Protein AF-R9KEC4-F1 (afdb_monomer_lite)

pLDDT: mean 81.66, std 12.84, range [45.19, 97.44]

Secondary structure (DSSP, 8-state):
----TT-------------TT----HHHHHHHHHHHHHHHHHHHHHHHHSPPHHHHTTSEEEEEEETTTTEEEEEETTS-EEEE--SGGGS--EEEEETTTTEEEEE-TTS-EEEEE-TTTS-TTSS---SSEEEEEETTEEEEEEPTT---GGGS-TTHHHHHHHHHHHHHHHHHHHHHHHHHHHHHHH--SSSSTTTTTSSHHHHHHHHHHHHHHHHHHHHHHT---EEEEEEEE---SS-EE-S--TTTS-SEEEEEEEEEEETTTTEEEEEEEEEEEE-TT--S---EEEEPEEEEEEESSGGG-EEEEEEEETTTEEEEEEEESS--SS-PPEEEEEEEEE--

Radius of gyration: 87.41 Å; chains: 1; bounding box: 155×54×224 Å

Foldseek 3Di:
DQDDPPQPQDQPQDAADDDDPDDDGSVNVSVVSVVVSVVSSVVVVCVVPPDDPVNQQPAWPDWDADPVQRKIWTAGPVRDIDIDGDCPQVDFDDWDADPVQRWTWGQGPVRDTDTDRCCVVDDPVVDDDDQAWDWDDDPNDIDIDGDPPSDDPVNDDPCVVVVVVVVVVVVVVVVVVVVLVVLVVVLQAQRPSPNDPPSNCRHPVNVVVVVVVVVVVVVVVVVVVVPFDKQKDKAWDQAFQDKDFRPAFLVRDDFAKWWKKKWFDDPPQKPHGKIWTFIDTDDRQQADDQDKAWTDIDMDGTGPDVQFDKTWIWTQDHPGGITIIIHGRHGPPDDGITIMMMIIGGDD

Structure (mmCIF, N/CA/C/O backbone):
data_AF-R9KEC4-F1
#
_entry.id   AF-R9KEC4-F1
#
loop_
_atom_site.group_PDB
_atom_site.id
_atom_site.type_symbol
_atom_site.label_atom_id
_atom_site.label_alt_id
_atom_site.label_comp_id
_atom_site.label_asym_id
_atom_site.label_entity_id
_atom_site.label_seq_id
_atom_site.pdbx_PDB_ins_code
_atom_site.Cartn_x
_atom_site.Cartn_y
_atom_site.Cartn_z
_atom_site.occupancy
_atom_site.B_iso_or_equiv
_atom_site.auth_seq_id
_atom_site.auth_comp_id
_atom_site.auth_asym_id
_atom_site.auth_atom_id
_atom_site.pdbx_PDB_model_num
ATOM 1 N N . MET A 1 1 ? -85.254 25.778 101.217 1.00 45.19 1 MET A N 1
ATOM 2 C CA . MET A 1 1 ? -85.605 24.531 100.515 1.00 45.19 1 MET A CA 1
ATOM 3 C C . MET A 1 1 ? -85.539 23.453 101.567 1.00 45.19 1 MET A C 1
ATOM 5 O O . MET A 1 1 ? -84.474 23.315 102.144 1.00 45.19 1 MET A O 1
ATOM 9 N N . VAL A 1 2 ? -86.667 22.816 101.880 1.00 48.09 2 VAL A N 1
ATOM 10 C CA . VAL A 1 2 ? -86.684 21.625 102.742 1.00 48.09 2 VAL A CA 1
ATOM 11 C C . VAL A 1 2 ? -86.192 20.473 101.871 1.00 48.09 2 VAL A C 1
ATOM 13 O O . VAL A 1 2 ? -86.746 20.262 100.789 1.00 48.09 2 VAL A O 1
ATOM 16 N N . HIS A 1 3 ? -85.101 19.822 102.266 1.00 52.19 3 HIS A N 1
ATOM 17 C CA . HIS A 1 3 ? -84.459 18.774 101.473 1.00 52.19 3 HIS A CA 1
ATOM 18 C C . HIS A 1 3 ? -84.853 17.381 101.981 1.00 52.19 3 HIS A C 1
ATOM 20 O O . HIS A 1 3 ? -84.388 16.964 103.032 1.00 52.19 3 HIS A O 1
ATOM 26 N N . GLY A 1 4 ? -85.630 16.657 101.169 1.00 53.84 4 GLY A N 1
ATOM 27 C CA . GLY A 1 4 ? -85.590 15.194 101.071 1.00 53.84 4 GLY A CA 1
ATOM 28 C C . GLY A 1 4 ? -86.352 14.401 102.136 1.00 53.84 4 GLY A C 1
ATOM 29 O O . GLY A 1 4 ? -86.274 14.666 103.329 1.00 53.84 4 GLY A O 1
ATOM 30 N N . ASP A 1 5 ? -87.039 13.355 101.685 1.00 56.81 5 ASP A N 1
ATOM 31 C CA . ASP A 1 5 ? -87.932 12.459 102.439 1.00 56.81 5 ASP A CA 1
ATOM 32 C C . ASP A 1 5 ? -87.256 11.598 103.541 1.00 56.81 5 ASP A C 1
ATOM 34 O O . ASP A 1 5 ? -87.828 10.607 103.987 1.00 56.81 5 ASP A O 1
ATOM 38 N N . ASN A 1 6 ? -86.049 11.958 103.998 1.00 65.94 6 ASN A N 1
ATOM 39 C CA . ASN A 1 6 ? -85.229 11.199 104.955 1.00 65.94 6 ASN A CA 1
ATOM 40 C C . ASN A 1 6 ? -84.792 12.011 106.191 1.00 65.94 6 ASN A C 1
ATOM 42 O O . ASN A 1 6 ? -83.880 11.595 106.906 1.00 65.94 6 ASN A O 1
ATOM 46 N N . ILE A 1 7 ? -85.419 13.161 106.456 1.00 70.19 7 ILE A N 1
ATOM 47 C CA . ILE A 1 7 ? -85.220 13.890 107.716 1.00 70.19 7 ILE A CA 1
ATOM 48 C C . ILE A 1 7 ? -85.803 13.038 108.852 1.00 70.19 7 ILE A C 1
ATOM 50 O O . ILE A 1 7 ? -86.993 12.719 108.856 1.00 70.19 7 ILE A O 1
ATOM 54 N N . ILE A 1 8 ? -84.963 12.656 109.813 1.00 76.38 8 ILE A N 1
ATOM 55 C CA . ILE A 1 8 ? -85.356 11.823 110.959 1.00 76.38 8 ILE A CA 1
ATOM 56 C C . ILE A 1 8 ? -85.957 12.710 112.054 1.00 76.38 8 ILE A C 1
ATOM 58 O O . ILE A 1 8 ? -86.869 12.292 112.772 1.00 76.38 8 ILE A O 1
ATOM 62 N N . TYR A 1 9 ? -85.461 13.943 112.188 1.00 82.56 9 TYR A N 1
ATOM 63 C CA . TYR A 1 9 ? -85.912 14.873 113.210 1.00 82.56 9 TYR A CA 1
ATOM 64 C C . TYR A 1 9 ? -87.085 15.745 112.746 1.00 82.56 9 TYR A C 1
ATOM 66 O O . TYR A 1 9 ? -86.941 16.679 111.949 1.00 82.56 9 TYR A O 1
ATOM 74 N N . VAL A 1 10 ? -88.250 15.480 113.333 1.00 78.69 10 VAL A N 1
ATOM 75 C CA . VAL A 1 10 ? -89.446 16.317 113.211 1.00 78.69 10 VAL A CA 1
ATOM 76 C C . VAL A 1 10 ? -89.473 17.305 114.371 1.00 78.69 10 VAL A C 1
ATOM 78 O O . VAL A 1 10 ? -89.273 16.914 115.523 1.00 78.69 10 VAL A O 1
ATOM 81 N N . ARG A 1 11 ? -89.726 18.581 114.064 1.00 80.69 11 ARG A N 1
ATOM 82 C CA . ARG A 1 11 ? -89.834 19.624 115.086 1.00 80.69 11 ARG A CA 1
ATOM 83 C C . ARG A 1 11 ? -90.944 19.317 116.084 1.00 80.69 11 ARG A C 1
ATOM 85 O O . ARG A 1 11 ? -92.013 18.843 115.707 1.00 80.69 11 ARG A O 1
ATOM 92 N N . ILE A 1 12 ? -90.666 19.607 117.348 1.00 80.81 12 ILE A N 1
ATOM 93 C CA . ILE A 1 12 ? -91.565 19.340 118.472 1.00 80.81 12 ILE A CA 1
ATOM 94 C C . ILE A 1 12 ? -92.499 20.535 118.710 1.00 80.81 12 ILE A C 1
ATOM 96 O O . ILE A 1 12 ? -93.611 20.331 119.185 1.00 80.81 12 ILE A O 1
ATOM 100 N N . ASP A 1 13 ? -92.071 21.751 118.345 1.00 77.00 13 ASP A N 1
ATOM 101 C CA . ASP A 1 13 ? -92.845 22.996 118.473 1.00 77.00 13 ASP A CA 1
ATOM 102 C C . ASP A 1 13 ? -93.343 23.220 119.911 1.00 77.00 13 ASP A C 1
ATOM 104 O O . ASP A 1 13 ? -94.530 23.221 120.219 1.00 77.00 13 ASP A O 1
ATOM 108 N N . TRP A 1 14 ? -92.384 23.408 120.814 1.00 76.69 14 TRP A N 1
ATOM 109 C CA . TRP A 1 14 ? -92.588 23.592 122.246 1.00 76.69 14 TRP A CA 1
ATOM 110 C C . TRP A 1 14 ? -93.466 24.801 122.574 1.00 76.69 14 TRP A C 1
ATOM 112 O O . TRP A 1 14 ? -93.167 25.911 122.143 1.00 76.69 14 TRP A O 1
ATOM 122 N N . GLU A 1 15 ? -94.466 24.605 123.434 1.00 71.56 15 GLU A N 1
ATOM 123 C CA . GLU A 1 15 ? -95.325 25.658 123.990 1.00 71.56 15 GLU A CA 1
ATOM 124 C C . GLU A 1 15 ? -94.888 26.060 125.417 1.00 71.56 15 GLU A C 1
ATOM 126 O O . GLU A 1 15 ? -94.250 25.297 126.152 1.00 71.56 15 GLU A O 1
ATOM 131 N N . ASN A 1 16 ? -95.197 27.294 125.827 1.00 69.81 16 ASN A N 1
ATOM 132 C CA . ASN A 1 16 ? -94.684 27.896 127.061 1.00 69.81 16 ASN A CA 1
ATOM 133 C C . ASN A 1 16 ? -95.361 27.336 128.340 1.00 69.81 16 ASN A C 1
ATOM 135 O O . ASN A 1 16 ? -96.387 27.851 128.786 1.00 69.81 16 ASN A O 1
ATOM 139 N N . HIS A 1 17 ? -94.762 26.325 128.984 1.00 61.31 17 HIS A N 1
ATOM 140 C CA . HIS A 1 17 ? -95.209 25.808 130.291 1.00 61.31 17 HIS A CA 1
ATOM 141 C C . HIS A 1 17 ? -94.284 26.243 131.455 1.00 61.31 17 HIS A C 1
ATOM 143 O O . HIS A 1 17 ? -93.063 26.116 131.344 1.00 61.31 17 HIS A O 1
ATOM 149 N N . PRO A 1 18 ? -94.824 26.759 132.583 1.00 53.78 18 PRO A N 1
ATOM 150 C CA . PRO A 1 18 ? -94.027 27.363 133.657 1.00 53.78 18 PRO A CA 1
ATOM 151 C C . PRO A 1 18 ? -93.401 26.328 134.611 1.00 53.78 18 PRO A C 1
ATOM 153 O O . PRO A 1 18 ? -94.076 25.410 135.074 1.00 53.78 18 PRO A O 1
ATOM 156 N N . SER A 1 19 ? -92.118 26.506 134.955 1.00 56.03 19 SER A N 1
ATOM 157 C CA . SER A 1 19 ? -91.472 25.826 136.089 1.00 56.03 19 SER A CA 1
ATOM 158 C C . SER A 1 19 ? -90.357 26.676 136.708 1.00 56.03 19 SER A C 1
ATOM 160 O O . SER A 1 19 ? -89.446 27.149 136.023 1.00 56.03 19 SER A O 1
ATOM 162 N N . ASP A 1 20 ? -90.415 26.822 138.032 1.00 54.69 20 ASP A N 1
ATOM 163 C CA . ASP A 1 20 ? -89.723 27.858 138.813 1.00 54.69 20 ASP A CA 1
ATOM 164 C C . ASP A 1 20 ? -88.260 27.531 139.163 1.00 54.69 20 ASP A C 1
ATOM 166 O O . ASP A 1 20 ? -87.645 28.223 139.975 1.00 54.69 20 ASP A O 1
ATOM 170 N N . LYS A 1 21 ? -87.678 26.468 138.589 1.00 55.53 21 LYS A N 1
ATOM 171 C CA . LYS A 1 21 ? -86.291 26.060 138.897 1.00 55.53 21 LYS A CA 1
ATOM 172 C C . LYS A 1 21 ? -85.288 26.211 137.751 1.00 55.53 21 LYS A C 1
ATOM 174 O O . LYS A 1 21 ? -84.114 26.403 138.047 1.00 55.53 21 LYS A O 1
ATOM 179 N N . THR A 1 22 ? -85.711 26.225 136.485 1.00 55.88 22 THR A N 1
ATOM 180 C CA . THR A 1 22 ? -84.859 26.567 135.321 1.00 55.88 22 THR A CA 1
ATOM 181 C C . THR A 1 22 ? -85.736 27.015 134.138 1.00 55.88 22 THR A C 1
ATOM 183 O O . THR A 1 22 ? -86.191 26.165 133.371 1.00 55.88 22 THR A O 1
ATOM 186 N N . PRO A 1 23 ? -86.013 28.317 133.958 1.00 56.84 23 PRO A N 1
ATOM 187 C CA . PRO A 1 23 ? -86.919 28.774 132.909 1.00 56.84 23 PRO A CA 1
ATOM 188 C C . PRO A 1 23 ? -86.188 28.883 131.562 1.00 56.84 23 PRO A C 1
ATOM 190 O O . PRO A 1 23 ? -85.602 29.916 131.241 1.00 56.84 23 PRO A O 1
ATOM 193 N N . VAL A 1 24 ? -86.240 27.831 130.742 1.00 63.34 24 VAL A N 1
ATOM 194 C CA . VAL A 1 24 ? -86.040 27.978 129.292 1.00 63.34 24 VAL A CA 1
ATOM 195 C C . VAL A 1 24 ? -87.427 28.094 128.674 1.00 63.34 24 VAL A C 1
ATOM 197 O O . VAL A 1 24 ? -88.204 27.148 128.708 1.00 63.34 24 VAL A O 1
ATOM 200 N N . ASN A 1 25 ? -87.767 29.284 128.182 1.00 71.00 25 ASN A N 1
ATOM 201 C CA . ASN A 1 25 ? -89.069 29.534 127.571 1.00 71.00 25 ASN A CA 1
ATOM 202 C C . ASN A 1 25 ? -89.197 28.842 126.206 1.00 71.00 25 ASN A C 1
ATOM 204 O O . ASN A 1 25 ? -88.191 28.523 125.563 1.00 71.00 25 ASN A O 1
ATOM 208 N N . GLU A 1 26 ? -90.436 28.704 125.734 1.00 76.94 26 GLU A N 1
ATOM 209 C CA . GLU A 1 26 ? -90.770 28.186 124.397 1.00 76.94 26 GLU A CA 1
ATOM 210 C C . GLU A 1 26 ? -89.871 28.793 123.310 1.00 76.94 26 GLU A C 1
ATOM 212 O O . GLU A 1 26 ? -89.325 28.088 122.469 1.00 76.94 26 GLU A O 1
ATOM 217 N N . ARG A 1 27 ? -89.627 30.109 123.362 1.00 78.12 27 ARG A N 1
ATOM 218 C CA . ARG A 1 27 ? -88.821 30.801 122.351 1.00 78.12 27 ARG A CA 1
ATOM 219 C C . ARG A 1 27 ? -87.393 30.261 122.255 1.00 78.12 27 ARG A C 1
ATOM 221 O O . ARG A 1 27 ? -86.838 30.212 121.160 1.00 78.12 27 ARG A O 1
ATOM 228 N N . ASN A 1 28 ? -86.766 29.931 123.379 1.00 79.50 28 ASN A N 1
ATOM 229 C CA . ASN A 1 28 ? -85.405 29.407 123.391 1.00 79.50 28 ASN A CA 1
ATOM 230 C C . ASN A 1 28 ? -85.380 27.906 123.074 1.00 79.50 28 ASN A C 1
ATOM 232 O O . ASN A 1 28 ? -84.492 27.481 122.337 1.00 79.50 28 ASN A O 1
ATOM 236 N N . LEU A 1 29 ? -86.375 27.137 123.536 1.00 82.38 29 LEU A N 1
ATOM 237 C CA . LEU A 1 29 ? -86.533 25.722 123.179 1.00 82.38 29 LEU A CA 1
ATOM 238 C C . LEU A 1 29 ? -86.778 25.543 121.677 1.00 82.38 29 LEU A C 1
ATOM 240 O O . LEU A 1 29 ? -86.058 24.784 121.041 1.00 82.38 29 LEU A O 1
ATOM 244 N N . ASN A 1 30 ? -87.673 26.328 121.076 1.00 83.44 30 ASN A N 1
ATOM 245 C CA . ASN A 1 30 ? -87.955 26.271 119.638 1.00 83.44 30 ASN A CA 1
ATOM 246 C C . ASN A 1 30 ? -86.780 26.729 118.769 1.00 83.44 30 ASN A C 1
ATOM 248 O O . ASN A 1 30 ? -86.641 26.290 117.630 1.00 83.44 30 ASN A O 1
ATOM 252 N N . LYS A 1 31 ? -85.883 27.576 119.291 1.00 84.19 31 LYS A N 1
ATOM 253 C CA . LYS A 1 31 ? -84.611 27.873 118.610 1.00 84.19 31 LYS A CA 1
ATOM 254 C C . LYS A 1 31 ? -83.662 26.677 118.622 1.00 84.19 31 LYS A C 1
ATOM 256 O O . LYS A 1 31 ? -82.977 26.459 117.628 1.00 84.19 31 LYS A O 1
ATOM 261 N N . MET A 1 32 ? -83.597 25.938 119.730 1.00 84.19 32 MET A N 1
ATOM 262 C CA . MET A 1 32 ? -82.782 24.722 119.832 1.00 84.19 32 MET A CA 1
ATOM 263 C C . MET A 1 32 ? -83.364 23.594 118.971 1.00 84.19 32 MET A C 1
ATOM 265 O O . MET A 1 32 ? -82.617 22.942 118.254 1.00 84.19 32 MET A O 1
ATOM 269 N N . ASP A 1 33 ? -84.685 23.434 118.981 1.00 85.12 33 ASP A N 1
ATOM 270 C CA . ASP A 1 33 ? -85.452 22.515 118.133 1.00 85.12 33 ASP A CA 1
ATOM 271 C C . ASP A 1 33 ? -85.200 22.797 116.637 1.00 85.12 33 ASP A C 1
ATOM 273 O O . ASP A 1 33 ? -84.721 21.941 115.894 1.00 85.12 33 ASP A O 1
ATOM 277 N N . LEU A 1 34 ? -85.346 24.057 116.206 1.00 86.94 34 LEU A N 1
ATOM 278 C CA . LEU A 1 34 ? -84.996 24.461 114.841 1.00 86.94 34 LEU A CA 1
ATOM 279 C C . LEU A 1 34 ? -83.518 24.197 114.511 1.00 86.94 34 LEU A C 1
ATOM 281 O O . LEU A 1 34 ? -83.205 23.794 113.394 1.00 86.94 34 LEU A O 1
ATOM 285 N N . ALA A 1 35 ? -82.600 24.420 115.456 1.00 87.75 35 ALA A N 1
ATOM 286 C CA . ALA A 1 35 ? -81.186 24.133 115.239 1.00 87.75 35 ALA A CA 1
ATOM 287 C C . ALA A 1 35 ? -80.928 22.632 115.036 1.00 87.75 35 ALA A C 1
ATOM 289 O O . ALA A 1 35 ? -80.125 22.284 114.174 1.00 87.75 35 ALA A O 1
ATOM 290 N N . LEU A 1 36 ? -81.616 21.757 115.776 1.00 88.62 36 LEU A N 1
ATOM 291 C CA . LEU A 1 36 ? -81.543 20.305 115.590 1.00 88.62 36 LEU A CA 1
ATOM 292 C C . LEU A 1 36 ? -82.072 19.889 114.216 1.00 88.62 36 LEU A C 1
ATOM 294 O O . LEU A 1 36 ? -81.397 19.141 113.516 1.00 88.62 36 LEU A O 1
ATOM 298 N N . HIS A 1 37 ? -83.208 20.440 113.790 1.00 86.62 37 HIS A N 1
ATOM 299 C CA . HIS A 1 37 ? -83.754 20.183 112.457 1.00 86.62 37 HIS A CA 1
ATOM 300 C C . HIS A 1 37 ? -82.796 20.620 111.339 1.00 86.62 37 HIS A C 1
ATOM 302 O O . HIS A 1 37 ? -82.495 19.849 110.434 1.00 86.62 37 HIS A O 1
ATOM 308 N N . LEU A 1 38 ? -82.234 21.828 111.440 1.00 88.44 38 LEU A N 1
ATOM 309 C CA . LEU A 1 38 ? -81.260 22.327 110.464 1.00 88.44 38 LEU A CA 1
ATOM 310 C C . LEU A 1 38 ? -79.947 21.529 110.472 1.00 88.44 38 LEU A C 1
ATOM 312 O O . LEU A 1 38 ? -79.268 21.448 109.447 1.00 88.44 38 LEU A O 1
ATOM 316 N N . LEU A 1 39 ? -79.546 20.978 111.623 1.00 89.69 39 LEU A N 1
ATOM 317 C CA . LEU A 1 39 ? -78.401 20.072 111.701 1.00 89.69 39 LEU A CA 1
ATOM 318 C C . LEU A 1 39 ? -78.695 18.759 110.979 1.00 89.69 39 LEU A C 1
ATOM 320 O O . LEU A 1 39 ? -77.835 18.312 110.225 1.00 89.69 39 LEU A O 1
ATOM 324 N N . ASP A 1 40 ? -79.887 18.189 111.157 1.00 87.31 40 ASP A N 1
ATOM 325 C CA . ASP A 1 40 ? -80.302 16.965 110.467 1.00 87.31 40 ASP A CA 1
ATOM 326 C C . ASP A 1 40 ? -80.324 17.167 108.943 1.00 87.31 40 ASP A C 1
ATOM 328 O O . ASP A 1 40 ? -79.649 16.441 108.215 1.00 87.31 40 ASP A O 1
ATOM 332 N N . GLU A 1 41 ? -80.943 18.252 108.456 1.00 87.00 41 GLU A N 1
ATOM 333 C CA . GLU A 1 41 ? -80.926 18.607 107.026 1.00 87.00 41 GLU A CA 1
ATOM 334 C C . GLU A 1 41 ? -79.497 18.721 106.463 1.00 87.00 41 GLU A C 1
ATOM 336 O O . GLU A 1 41 ? -79.197 18.227 105.373 1.00 87.00 41 GLU A O 1
ATOM 341 N N . ARG A 1 42 ? -78.572 19.346 107.207 1.00 87.94 42 ARG A N 1
ATOM 342 C CA . ARG A 1 42 ? -77.163 19.455 106.792 1.00 87.94 42 ARG A CA 1
ATOM 343 C C . ARG A 1 42 ? -76.445 18.109 106.804 1.00 87.94 42 ARG A C 1
ATOM 345 O O . ARG A 1 42 ? -75.588 17.889 105.951 1.00 87.94 42 ARG A O 1
ATOM 352 N N . VAL A 1 43 ? -76.745 17.231 107.760 1.00 87.31 43 VAL A N 1
ATOM 353 C CA . VAL A 1 43 ? -76.160 15.885 107.835 1.00 87.31 43 VAL A CA 1
ATOM 354 C C . VAL A 1 43 ? -76.618 15.042 106.648 1.00 87.31 43 VAL A C 1
ATOM 356 O O . VAL A 1 43 ? -75.767 14.422 106.008 1.00 87.31 43 VAL A O 1
ATOM 359 N N . VAL A 1 44 ? -77.906 15.085 106.299 1.00 84.50 44 VAL A N 1
ATOM 360 C CA . VAL A 1 44 ? -78.450 14.418 105.105 1.00 84.50 44 VAL A CA 1
ATOM 361 C C . VAL A 1 44 ? -77.782 14.955 103.840 1.00 84.50 44 VAL A C 1
ATOM 363 O O . VAL A 1 44 ? -77.216 14.175 103.076 1.00 84.50 44 VAL A O 1
ATOM 366 N N . TRP A 1 45 ? -77.723 16.280 103.663 1.00 84.31 45 TRP A N 1
ATOM 367 C CA . TRP A 1 45 ? -77.064 16.884 102.500 1.00 84.31 45 TRP A CA 1
ATOM 368 C C . TRP A 1 45 ? -75.588 16.478 102.389 1.00 84.31 45 TRP A C 1
ATOM 370 O O . TRP A 1 45 ? -75.112 16.148 101.303 1.00 84.31 45 TRP A O 1
ATOM 380 N N . LEU A 1 46 ? -74.857 16.457 103.510 1.00 84.00 46 LEU A N 1
ATOM 381 C CA . LEU A 1 46 ? -73.471 15.991 103.539 1.00 84.00 46 LEU A CA 1
ATOM 382 C C . LEU A 1 46 ? -73.364 14.504 103.195 1.00 84.00 46 LEU A C 1
ATOM 384 O O . LEU A 1 46 ? -72.391 14.126 102.560 1.00 84.00 46 LEU A O 1
ATOM 388 N N . ASN A 1 47 ? -74.306 13.660 103.607 1.00 82.81 47 ASN A N 1
ATOM 389 C CA . ASN A 1 47 ? -74.286 12.238 103.273 1.00 82.81 47 ASN A CA 1
ATOM 390 C C . ASN A 1 47 ? -74.556 11.992 101.779 1.00 82.81 47 ASN A C 1
ATOM 392 O O . ASN A 1 47 ? -73.920 11.134 101.181 1.00 82.81 47 ASN A O 1
ATOM 396 N N . GLU A 1 48 ? -75.449 12.775 101.172 1.00 80.75 48 GLU A N 1
ATOM 397 C CA . GLU A 1 48 ? -75.790 12.661 99.748 1.00 80.75 48 GLU A CA 1
ATOM 398 C C . GLU A 1 48 ? -74.742 13.293 98.818 1.00 80.75 48 GLU A C 1
ATOM 400 O O . GLU A 1 48 ? -74.567 12.833 97.693 1.00 80.75 48 GLU A O 1
ATOM 405 N N . ASN A 1 49 ? -74.041 14.344 99.264 1.00 80.19 49 ASN A N 1
ATOM 406 C CA . ASN A 1 49 ? -73.130 15.122 98.411 1.00 80.19 49 ASN A CA 1
ATOM 407 C C . ASN A 1 49 ? -71.643 14.930 98.737 1.00 80.19 49 ASN A C 1
ATOM 409 O O . ASN A 1 49 ? -70.789 15.376 97.966 1.00 80.19 49 ASN A O 1
ATOM 413 N N . LYS A 1 50 ? -71.284 14.306 99.868 1.00 80.56 50 LYS A N 1
ATOM 414 C CA . LYS A 1 50 ? -69.883 13.942 100.101 1.00 80.56 50 LYS A CA 1
ATOM 415 C C . LYS A 1 50 ? -69.499 12.828 99.149 1.00 80.56 50 LYS A C 1
ATOM 417 O O . LYS A 1 50 ? -70.204 11.842 98.984 1.00 80.56 50 LYS A O 1
ATOM 422 N N . PHE A 1 51 ? -68.325 12.997 98.567 1.00 72.38 51 PHE A N 1
ATOM 423 C CA . PHE A 1 51 ? -67.710 11.992 97.729 1.00 72.38 51 PHE A CA 1
ATOM 424 C C . PHE A 1 51 ? -67.549 10.678 98.511 1.00 72.38 51 PHE A C 1
ATOM 426 O O . PHE A 1 51 ? -66.959 10.674 99.598 1.00 72.38 51 PHE A O 1
ATOM 433 N N . ASP A 1 52 ? -68.107 9.584 97.985 1.00 74.88 52 ASP A N 1
ATOM 434 C CA . ASP A 1 52 ? -68.037 8.271 98.625 1.00 74.88 52 ASP A CA 1
ATOM 435 C C . ASP A 1 52 ? -66.575 7.800 98.674 1.00 74.88 52 ASP A C 1
ATOM 437 O O . ASP A 1 52 ? -65.812 7.920 97.709 1.00 74.88 52 ASP A O 1
ATOM 441 N N . LYS A 1 53 ? -66.181 7.231 99.814 1.00 67.94 53 LYS A N 1
ATOM 442 C CA . LYS A 1 53 ? -64.864 6.619 99.994 1.00 67.94 53 LYS A CA 1
ATOM 443 C C . LYS A 1 53 ? -64.620 5.524 98.955 1.00 67.94 53 LYS A C 1
ATOM 445 O O . LYS A 1 53 ? -63.492 5.398 98.486 1.00 67.94 53 LYS A O 1
ATOM 450 N N . THR A 1 54 ? -65.648 4.775 98.560 1.00 72.50 54 THR A N 1
ATOM 451 C CA . THR A 1 54 ? -65.500 3.694 97.571 1.00 72.50 54 THR A CA 1
ATOM 452 C C . THR A 1 54 ? -65.196 4.211 96.161 1.00 72.50 54 THR A C 1
ATOM 454 O O . THR A 1 54 ? -64.358 3.636 95.466 1.00 72.50 54 THR A O 1
ATOM 457 N N . GLU A 1 55 ? -65.782 5.340 95.759 1.00 74.25 55 GLU A N 1
ATOM 458 C CA . GLU A 1 55 ? -65.479 5.994 94.479 1.00 74.25 55 GLU A CA 1
ATOM 459 C C . GLU A 1 55 ? -64.118 6.706 94.511 1.00 74.25 55 GLU A C 1
ATOM 461 O O . GLU A 1 55 ? -63.413 6.759 93.502 1.00 74.25 55 GLU A O 1
ATOM 466 N N . SER A 1 56 ? -63.676 7.154 95.691 1.00 73.81 56 SER A N 1
ATOM 467 C CA . SER A 1 56 ? -62.351 7.760 95.864 1.00 73.81 56 SER A CA 1
ATOM 468 C C . SER A 1 56 ? -61.185 6.814 95.620 1.00 73.81 56 SER A C 1
ATOM 470 O O . SER A 1 56 ? -60.136 7.255 95.154 1.00 73.81 56 SER A O 1
ATOM 472 N N . PHE A 1 57 ? -61.377 5.513 95.833 1.00 77.62 57 PHE A N 1
ATOM 473 C CA . PHE A 1 57 ? -60.353 4.502 95.575 1.00 77.62 57 PHE A CA 1
ATOM 474 C C . PHE A 1 57 ? -60.041 4.320 94.089 1.00 77.62 57 PHE A C 1
ATOM 476 O O . PHE A 1 57 ? -58.972 3.828 93.755 1.00 77.62 57 PHE A O 1
ATOM 483 N N . LYS A 1 58 ? -60.914 4.771 93.181 1.00 78.50 58 LYS A N 1
ATOM 484 C CA . LYS A 1 58 ? -60.651 4.711 91.734 1.00 78.50 58 LYS A CA 1
ATOM 485 C C . LYS A 1 58 ? -59.822 5.894 91.228 1.00 78.50 58 LYS A C 1
ATOM 487 O O . LYS A 1 58 ? -59.379 5.875 90.081 1.00 78.50 58 LYS A O 1
ATOM 492 N N . LEU A 1 59 ? -59.616 6.929 92.047 1.00 85.94 59 LEU A N 1
ATOM 493 C CA . LEU A 1 59 ? -58.830 8.098 91.665 1.00 85.94 59 LEU A CA 1
ATOM 494 C C . LEU A 1 59 ? -57.329 7.820 91.782 1.00 85.94 59 LEU A C 1
ATOM 496 O O . LEU A 1 59 ? -56.867 7.132 92.696 1.00 85.94 59 LEU A O 1
ATOM 500 N N . VAL A 1 60 ? -56.563 8.400 90.861 1.00 89.31 60 VAL A N 1
ATOM 501 C CA . VAL A 1 60 ? -55.102 8.309 90.852 1.00 89.31 60 VAL A CA 1
ATOM 502 C C . VAL A 1 60 ? -54.527 9.300 91.858 1.00 89.31 60 VAL A C 1
ATOM 504 O O . VAL A 1 60 ? -54.841 10.487 91.821 1.00 89.31 60 VAL A O 1
ATOM 507 N N . LYS A 1 61 ? -53.681 8.792 92.751 1.00 90.25 61 LYS A N 1
ATOM 508 C CA . LYS A 1 61 ? -52.951 9.559 93.761 1.00 90.25 61 LYS A CA 1
ATOM 509 C C . LYS A 1 61 ? -51.593 10.028 93.243 1.00 90.25 61 LYS A C 1
ATOM 511 O O . LYS A 1 61 ? -51.197 11.146 93.543 1.00 90.25 61 LYS A O 1
ATOM 516 N N . ASP A 1 62 ? -50.889 9.167 92.508 1.00 91.69 62 ASP A N 1
ATOM 517 C CA . ASP A 1 62 ? -49.545 9.433 91.985 1.00 91.69 62 ASP A CA 1
ATOM 518 C C . ASP A 1 62 ? -49.240 8.570 90.749 1.00 91.69 62 ASP A C 1
ATOM 520 O O . ASP A 1 62 ? -49.772 7.460 90.616 1.00 91.69 62 ASP A O 1
ATOM 524 N N . ILE A 1 63 ? -48.374 9.071 89.865 1.00 91.81 63 ILE A N 1
ATOM 525 C CA . ILE A 1 63 ? -47.814 8.329 88.730 1.00 91.81 63 ILE A CA 1
ATOM 526 C C . ILE A 1 63 ? -46.300 8.540 88.733 1.00 91.81 63 ILE A C 1
ATOM 528 O O . ILE A 1 63 ? -45.839 9.676 88.658 1.00 91.81 63 ILE A O 1
ATOM 532 N N . SER A 1 64 ? -45.537 7.448 88.746 1.00 91.94 64 SER A N 1
ATOM 533 C CA . SER A 1 64 ? -44.072 7.473 88.660 1.00 91.94 64 SER A CA 1
ATOM 534 C C . SER A 1 64 ? -43.556 6.566 87.543 1.00 91.94 64 SER A C 1
ATOM 536 O O . SER A 1 64 ? -44.184 5.557 87.213 1.00 91.94 64 SER A O 1
ATOM 538 N N . LEU A 1 65 ? -42.413 6.939 86.965 1.00 86.50 65 LEU A N 1
ATOM 539 C CA . LEU A 1 65 ? -41.640 6.136 86.018 1.00 86.50 65 LEU A CA 1
ATOM 540 C C . LEU A 1 65 ? -40.387 5.631 86.732 1.00 86.50 65 LEU A C 1
ATOM 542 O O . LEU A 1 65 ? -39.670 6.423 87.340 1.00 86.50 65 LEU A O 1
ATOM 546 N N . ASN A 1 66 ? -40.120 4.331 86.648 1.00 83.62 66 ASN A N 1
ATOM 547 C CA . ASN A 1 66 ? -38.800 3.810 86.964 1.00 83.62 66 ASN A CA 1
ATOM 548 C C . ASN A 1 66 ? -37.943 3.852 85.692 1.00 83.62 66 ASN A C 1
ATOM 550 O O . ASN A 1 66 ? -38.183 3.097 84.754 1.00 83.62 66 ASN A O 1
ATOM 554 N N . GLU A 1 67 ? -36.972 4.762 85.661 1.00 75.12 67 GLU A N 1
ATOM 555 C CA . GLU A 1 67 ? -36.098 4.978 84.502 1.00 75.12 67 GLU A CA 1
ATOM 556 C C . GLU A 1 67 ? -35.145 3.802 84.239 1.00 75.12 67 GLU A C 1
ATOM 558 O O . GLU A 1 67 ? -34.705 3.640 83.109 1.00 75.12 67 GLU A O 1
ATOM 563 N N . GLU A 1 68 ? -34.872 2.945 85.230 1.00 74.88 68 GLU A N 1
ATOM 564 C CA . GLU A 1 68 ? -33.985 1.783 85.064 1.00 74.88 68 GLU A CA 1
ATOM 565 C C . GLU A 1 68 ? -34.650 0.621 84.320 1.00 74.88 68 GLU A C 1
ATOM 567 O O . GLU A 1 68 ? -33.965 -0.220 83.750 1.00 74.88 68 GLU A O 1
ATOM 572 N N . ASN A 1 69 ? -35.981 0.518 84.372 1.00 78.94 69 ASN A N 1
ATOM 573 C CA . ASN A 1 69 ? -36.699 -0.613 83.781 1.00 78.94 69 ASN A CA 1
ATOM 574 C C . ASN A 1 69 ? -37.920 -0.219 82.941 1.00 78.94 69 ASN A C 1
ATOM 576 O O . ASN A 1 69 ? -38.681 -1.092 82.544 1.00 78.94 69 ASN A O 1
ATOM 580 N N . GLY A 1 70 ? -38.145 1.076 82.711 1.00 78.38 70 GLY A N 1
ATOM 581 C CA . GLY A 1 70 ? -39.225 1.576 81.862 1.00 78.38 70 GLY A CA 1
ATOM 582 C C . GLY A 1 70 ? -40.642 1.387 82.422 1.00 78.38 70 GLY A C 1
ATOM 583 O O . GLY A 1 70 ? -41.610 1.644 81.705 1.00 78.38 70 GLY A O 1
ATOM 584 N N . VAL A 1 71 ? -40.825 0.957 83.677 1.00 89.88 71 VAL A N 1
ATOM 585 C CA . VAL A 1 71 ? -42.160 0.648 84.221 1.00 89.88 71 VAL A CA 1
ATOM 586 C C . VAL A 1 71 ? -42.842 1.900 84.782 1.00 89.88 71 VAL A C 1
ATOM 588 O O . VAL A 1 71 ? -42.364 2.509 85.745 1.00 89.88 71 VAL A O 1
ATOM 591 N N . PHE A 1 72 ? -44.030 2.231 84.263 1.00 91.62 72 PHE A N 1
ATOM 592 C CA . PHE A 1 72 ? -44.926 3.206 84.892 1.00 91.62 72 PHE A CA 1
ATOM 593 C C . PHE A 1 72 ? -45.711 2.553 86.031 1.00 91.62 72 PHE A C 1
ATOM 595 O O . PHE A 1 72 ? -46.415 1.561 85.830 1.00 91.62 72 PHE A O 1
ATOM 602 N N . THR A 1 73 ? -45.657 3.137 87.227 1.00 93.69 73 THR A N 1
ATOM 603 C CA . THR A 1 73 ? -46.467 2.723 88.379 1.00 93.69 73 THR A CA 1
ATOM 604 C C . THR A 1 73 ? -47.504 3.792 88.700 1.00 93.69 73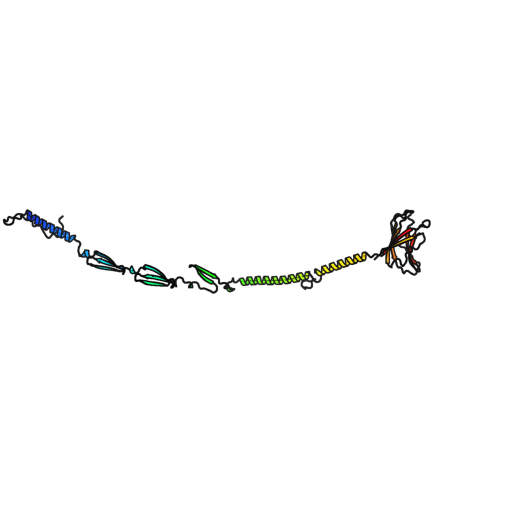 THR A C 1
ATOM 606 O O . THR A 1 73 ? -47.172 4.898 89.121 1.00 93.69 73 THR A O 1
ATOM 609 N N . ILE A 1 74 ? -48.779 3.441 88.542 1.00 94.19 74 ILE A N 1
ATOM 610 C CA . ILE A 1 74 ? -49.926 4.265 88.926 1.00 94.19 74 ILE A CA 1
ATOM 611 C C . ILE A 1 74 ? -50.375 3.819 90.316 1.00 94.19 74 ILE A C 1
ATOM 613 O O . ILE A 1 74 ? -50.725 2.652 90.506 1.00 94.19 74 ILE A O 1
ATOM 617 N N . THR A 1 75 ? -50.381 4.732 91.284 1.00 93.44 75 THR A N 1
ATOM 618 C CA . THR A 1 75 ? -50.861 4.472 92.649 1.00 93.44 75 THR A CA 1
ATOM 619 C C . THR A 1 75 ? -52.223 5.127 92.842 1.00 93.44 75 THR A C 1
ATOM 621 O O . THR A 1 75 ? -52.372 6.327 92.609 1.00 93.44 75 THR A O 1
ATOM 624 N N . PHE A 1 76 ? -53.219 4.361 93.281 1.00 91.25 76 PHE A N 1
ATOM 625 C CA . PHE A 1 76 ? -54.559 4.860 93.594 1.00 91.25 76 PHE A CA 1
ATOM 626 C C . PHE A 1 76 ? -54.651 5.356 95.047 1.00 91.25 76 PHE A C 1
ATOM 628 O O . PHE A 1 76 ? -53.761 5.107 95.866 1.00 91.25 76 PHE A O 1
ATOM 635 N N . TYR A 1 77 ? -55.710 6.092 95.396 1.00 87.62 77 TYR A N 1
ATOM 636 C CA . TYR A 1 77 ? -55.871 6.659 96.747 1.00 87.62 77 TYR A CA 1
ATOM 637 C C . TYR A 1 77 ? -56.012 5.614 97.867 1.00 87.62 77 TYR A C 1
ATOM 639 O O . TYR A 1 77 ? -55.672 5.911 99.013 1.00 87.62 77 TYR A O 1
ATOM 647 N N . ASP A 1 78 ? -56.436 4.388 97.550 1.00 86.81 78 ASP A N 1
ATOM 648 C CA . ASP A 1 78 ? -56.429 3.244 98.477 1.00 86.81 78 ASP A CA 1
ATOM 649 C C . ASP A 1 78 ? -55.036 2.607 98.664 1.00 86.81 78 ASP A C 1
ATOM 651 O O . ASP A 1 78 ? -54.866 1.698 99.475 1.00 86.81 78 ASP A O 1
ATOM 655 N N . ASN A 1 79 ? -54.019 3.135 97.975 1.00 86.75 79 ASN A N 1
ATOM 656 C CA . ASN A 1 79 ? -52.647 2.632 97.878 1.00 86.75 79 ASN A CA 1
ATOM 657 C C . ASN A 1 79 ? -52.493 1.318 97.095 1.00 86.75 79 ASN A C 1
ATOM 659 O O . ASN A 1 79 ? -51.405 0.734 97.105 1.00 86.75 79 ASN A O 1
ATOM 663 N N . THR A 1 80 ? -53.526 0.873 96.375 1.00 89.50 80 THR A N 1
ATOM 664 C CA . THR A 1 80 ? -53.352 -0.152 95.343 1.00 89.50 80 THR A CA 1
ATOM 665 C C . THR A 1 80 ? -52.555 0.416 94.170 1.00 89.50 80 THR A C 1
ATOM 667 O O . THR A 1 80 ? -52.502 1.630 93.944 1.00 89.50 80 THR A O 1
ATOM 670 N N . LYS A 1 81 ? -51.867 -0.467 93.442 1.00 92.31 81 LYS A N 1
ATOM 671 C CA . LYS A 1 81 ? -50.947 -0.088 92.368 1.00 92.31 81 LYS A CA 1
ATOM 672 C C . LYS A 1 81 ? -51.287 -0.827 91.086 1.00 92.31 81 LYS A C 1
ATOM 674 O O . LYS A 1 81 ? -51.550 -2.027 91.112 1.00 92.31 81 LYS A O 1
ATOM 679 N N . LYS A 1 82 ? -51.211 -0.117 89.964 1.00 91.56 82 LYS A N 1
ATOM 680 C CA . LYS A 1 82 ? -51.245 -0.691 88.621 1.00 91.56 82 LYS A CA 1
ATOM 681 C C . LYS A 1 82 ? -49.941 -0.364 87.916 1.00 91.56 82 LYS A C 1
ATOM 683 O O . LYS A 1 82 ? -49.567 0.802 87.821 1.00 91.56 82 LYS A O 1
ATOM 688 N N . GLN A 1 83 ? -49.266 -1.398 87.433 1.00 92.56 83 GLN A N 1
ATOM 689 C CA . GLN A 1 83 ? -48.013 -1.264 86.704 1.00 92.56 83 GLN A CA 1
ATOM 690 C C . GLN A 1 83 ? -48.258 -1.473 85.215 1.00 92.56 83 GLN A C 1
ATOM 692 O O . GLN A 1 83 ? -49.018 -2.361 84.822 1.00 92.56 83 GLN A O 1
ATOM 697 N N . ILE A 1 84 ? -47.647 -0.614 84.408 1.00 89.88 84 ILE A N 1
ATOM 698 C CA . ILE A 1 84 ? -47.621 -0.710 82.953 1.00 89.88 84 ILE A CA 1
ATOM 699 C C . ILE A 1 84 ? -46.153 -0.817 82.569 1.00 89.88 84 ILE A C 1
ATOM 701 O O . ILE A 1 84 ? -45.398 0.142 82.723 1.00 89.88 84 ILE A O 1
ATOM 705 N N . ASP A 1 85 ? -45.770 -2.003 82.114 1.00 84.62 85 ASP A N 1
ATOM 706 C CA . ASP A 1 85 ? -44.449 -2.256 81.555 1.00 84.62 85 ASP A CA 1
ATOM 707 C C . ASP A 1 85 ? -44.377 -1.636 80.157 1.00 84.62 85 ASP A C 1
ATOM 709 O O . ASP A 1 85 ? -45.287 -1.844 79.342 1.00 84.62 85 ASP A O 1
ATOM 713 N N . THR A 1 86 ? -43.362 -0.813 79.905 1.00 73.75 86 THR A N 1
ATOM 714 C CA . THR A 1 86 ? -43.169 -0.204 78.586 1.00 73.75 86 THR A CA 1
ATOM 715 C C . THR A 1 86 ? -42.072 -0.942 77.827 1.00 73.75 86 THR A C 1
ATOM 717 O O . THR A 1 86 ? -41.647 -2.018 78.218 1.00 73.75 86 THR A O 1
ATOM 720 N N . ILE A 1 87 ? -41.713 -0.443 76.650 1.00 70.06 87 ILE A N 1
ATOM 721 C CA . ILE A 1 87 ? -40.563 -0.944 75.886 1.00 70.06 87 ILE A CA 1
ATOM 722 C C . ILE A 1 87 ? -39.500 0.151 75.753 1.00 70.06 87 ILE A C 1
ATOM 724 O O . ILE A 1 87 ? -38.708 0.130 74.812 1.00 70.06 87 ILE A O 1
ATOM 728 N N . LEU A 1 88 ? -39.544 1.164 76.627 1.00 64.94 88 LEU A N 1
ATOM 729 C CA . LEU A 1 88 ? -38.664 2.332 76.564 1.00 64.94 88 LEU A CA 1
ATOM 730 C C . LEU A 1 88 ? -37.206 1.958 76.855 1.00 64.94 88 LEU A C 1
ATOM 732 O O . LEU A 1 88 ? -36.315 2.528 76.235 1.00 64.94 88 LEU A O 1
ATOM 736 N N . GLU A 1 89 ? -36.981 0.932 77.672 1.00 62.12 89 GLU A N 1
ATOM 737 C CA . GLU A 1 89 ? -35.686 0.282 77.905 1.00 62.12 89 GLU A CA 1
ATOM 738 C C . GLU A 1 89 ? -35.128 -0.420 76.646 1.00 62.12 89 GLU A C 1
ATOM 740 O O . GLU A 1 89 ? -33.968 -0.787 76.569 1.00 62.12 89 GLU A O 1
ATOM 745 N N . LYS A 1 90 ? -35.928 -0.617 75.590 1.00 59.50 90 LYS A N 1
ATOM 746 C CA . LYS A 1 90 ? -35.503 -1.353 74.379 1.00 59.50 90 LYS A CA 1
ATOM 747 C C . LYS A 1 90 ? -35.118 -0.456 73.202 1.00 59.50 90 LYS A C 1
ATOM 749 O O . LYS A 1 90 ? -34.838 -0.973 72.117 1.00 59.50 90 LYS A O 1
ATOM 754 N N . ILE A 1 91 ? -35.127 0.867 73.367 1.00 61.53 91 ILE A N 1
ATOM 755 C CA . ILE A 1 91 ? -34.779 1.813 72.298 1.00 61.53 91 ILE A CA 1
ATOM 756 C C . ILE A 1 91 ? -33.261 2.046 72.320 1.00 61.53 91 ILE A C 1
ATOM 758 O O . ILE A 1 91 ? -32.728 2.608 73.269 1.00 61.53 91 ILE A O 1
ATOM 762 N N . ALA A 1 92 ? -32.565 1.605 71.267 1.00 58.28 92 ALA A N 1
ATOM 763 C CA . ALA A 1 92 ? -31.115 1.746 71.128 1.00 58.28 92 ALA A CA 1
ATOM 764 C C . ALA A 1 92 ? -30.665 3.214 71.216 1.00 58.28 92 ALA A C 1
ATOM 766 O O . ALA A 1 92 ? -31.166 4.064 70.476 1.00 58.28 92 ALA A O 1
ATOM 767 N N . VAL A 1 93 ? -29.710 3.497 72.106 1.00 59.44 93 VAL A N 1
ATOM 768 C CA . VAL A 1 93 ? -29.289 4.869 72.440 1.00 59.44 93 VAL A CA 1
ATOM 769 C C . VAL A 1 93 ? -28.142 5.350 71.546 1.00 59.44 93 VAL A C 1
ATOM 771 O O . VAL A 1 93 ? -28.081 6.537 71.239 1.00 59.44 93 VAL A O 1
ATOM 774 N N . ASN A 1 94 ? -27.270 4.450 71.074 1.00 62.09 94 ASN A N 1
ATOM 775 C CA . ASN A 1 94 ? -26.114 4.792 70.242 1.00 62.09 94 ASN A CA 1
ATOM 776 C C . ASN A 1 94 ? -25.904 3.776 69.110 1.00 62.09 94 ASN A C 1
ATOM 778 O O . ASN A 1 94 ? -25.991 2.564 69.316 1.00 62.09 94 ASN A O 1
ATOM 782 N N . PHE A 1 95 ? -25.593 4.297 67.923 1.00 67.75 95 PHE A N 1
ATOM 783 C CA . PHE A 1 95 ? -25.108 3.528 66.781 1.00 67.75 95 PHE A CA 1
ATOM 784 C C . PHE A 1 95 ? -23.621 3.830 66.607 1.00 67.75 95 PHE A C 1
ATOM 786 O O . PHE A 1 95 ? -23.257 4.995 66.450 1.00 67.75 95 PHE A O 1
ATOM 793 N N . ASP A 1 96 ? -22.790 2.794 66.629 1.00 75.19 96 ASP A N 1
ATOM 794 C CA . ASP A 1 96 ? -21.348 2.877 66.381 1.00 75.19 96 ASP A CA 1
ATOM 795 C C . ASP A 1 96 ? -20.939 1.850 65.308 1.00 75.19 96 ASP A C 1
ATOM 797 O O . ASP A 1 96 ? -21.703 0.933 64.989 1.00 75.19 96 ASP A O 1
ATOM 801 N N . PHE A 1 97 ? -19.759 2.001 64.710 1.00 77.38 97 PHE A N 1
ATOM 802 C CA . PHE A 1 97 ? -19.291 1.157 63.609 1.00 77.38 97 PHE A CA 1
ATOM 803 C C . PHE A 1 97 ? -17.886 0.602 63.872 1.00 77.38 97 PHE A C 1
ATOM 805 O O . PHE A 1 97 ? -16.917 1.344 63.995 1.00 77.38 97 PHE A O 1
ATOM 812 N N . ASP A 1 98 ? -17.777 -0.729 63.922 1.00 77.38 98 ASP A N 1
ATOM 813 C CA . ASP A 1 98 ? -16.503 -1.449 64.023 1.00 77.38 98 ASP A CA 1
ATOM 814 C C . ASP A 1 98 ? -15.915 -1.622 62.616 1.00 77.38 98 ASP A C 1
ATOM 816 O O . ASP A 1 98 ? -16.329 -2.514 61.867 1.00 77.38 98 ASP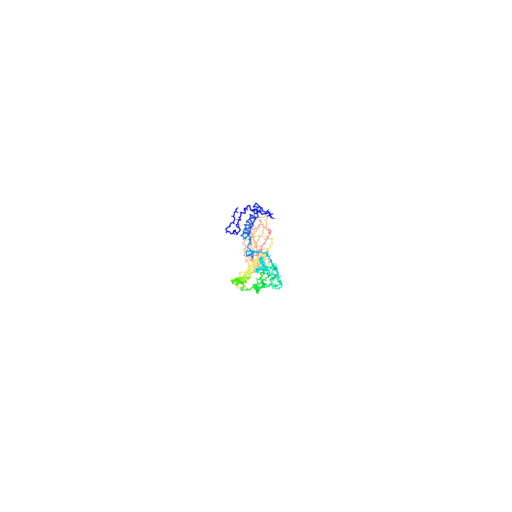 A O 1
ATOM 820 N N . GLU A 1 99 ? -14.963 -0.758 62.249 1.00 69.44 99 GLU A N 1
ATOM 821 C CA . GLU A 1 99 ? -14.311 -0.777 60.933 1.00 69.44 99 GLU A CA 1
ATOM 822 C C . GLU A 1 99 ? -13.486 -2.053 60.690 1.00 69.44 99 GLU A C 1
ATOM 824 O O . GLU A 1 99 ? -13.416 -2.531 59.556 1.00 69.44 99 GLU A O 1
ATOM 829 N N . GLU A 1 100 ? -12.888 -2.650 61.727 1.00 73.81 100 GLU A N 1
ATOM 830 C CA . GLU A 1 100 ? -12.062 -3.857 61.574 1.00 73.81 100 GLU A CA 1
ATOM 831 C C . GLU A 1 100 ? -12.919 -5.097 61.316 1.00 73.81 100 GLU A C 1
ATOM 833 O O . GLU A 1 100 ? -12.558 -5.952 60.504 1.00 73.81 100 GLU A O 1
ATOM 838 N N . ARG A 1 101 ? -14.065 -5.202 61.998 1.00 76.25 101 ARG A N 1
ATOM 839 C CA . ARG A 1 101 ? -14.980 -6.345 61.852 1.00 76.25 101 ARG A CA 1
ATOM 840 C C . ARG A 1 101 ? -16.114 -6.105 60.863 1.00 76.25 101 ARG A C 1
ATOM 842 O O . ARG A 1 101 ? -16.841 -7.051 60.578 1.00 76.25 101 ARG A O 1
ATOM 849 N N . GLN A 1 102 ? -16.260 -4.885 60.340 1.00 73.81 102 GLN A N 1
ATOM 850 C CA . GLN A 1 102 ? -17.368 -4.469 59.471 1.00 73.81 102 GLN A CA 1
ATOM 851 C C . GLN A 1 102 ? -18.734 -4.761 60.115 1.00 73.81 102 GLN A C 1
ATOM 853 O O . GLN A 1 102 ? -19.623 -5.360 59.509 1.00 73.81 102 GLN A O 1
ATOM 858 N N . GLN A 1 103 ? -18.897 -4.367 61.380 1.00 81.00 103 GLN A N 1
ATOM 859 C CA . GLN A 1 103 ? -20.122 -4.605 62.147 1.00 81.00 103 GLN A CA 1
ATOM 860 C C . GLN A 1 103 ? -20.734 -3.285 62.598 1.00 81.00 103 GLN A C 1
ATOM 862 O O . GLN A 1 103 ? -20.047 -2.435 63.162 1.00 81.00 103 GLN A O 1
ATOM 867 N N . LEU A 1 104 ? -22.045 -3.136 62.406 1.00 81.62 104 LEU A N 1
ATOM 868 C CA . LEU A 1 104 ? -22.793 -2.095 63.105 1.00 81.62 104 LEU A CA 1
ATOM 869 C C . LEU A 1 104 ? -22.959 -2.537 64.558 1.00 81.62 104 LEU A C 1
ATOM 871 O O . LEU A 1 104 ? -23.521 -3.608 64.820 1.00 81.62 104 LEU A O 1
ATOM 875 N N . ILE A 1 105 ? -22.472 -1.722 65.487 1.00 82.62 105 ILE A N 1
ATOM 876 C CA . ILE A 1 105 ? -22.638 -1.921 66.921 1.00 82.62 105 ILE A CA 1
ATOM 877 C C . ILE A 1 105 ? -23.838 -1.093 67.366 1.00 82.62 105 ILE A C 1
ATOM 879 O O . ILE A 1 105 ? -23.880 0.128 67.220 1.00 82.62 105 ILE A O 1
ATOM 883 N N . ILE A 1 106 ? -24.825 -1.785 67.918 1.00 82.12 106 ILE A N 1
ATOM 884 C CA . ILE A 1 106 ? -25.983 -1.181 68.557 1.00 82.12 106 ILE A CA 1
ATOM 885 C C . ILE A 1 106 ? -25.820 -1.413 70.054 1.00 82.12 106 ILE A C 1
ATOM 887 O O . ILE A 1 106 ? -25.965 -2.545 70.522 1.00 82.12 106 ILE A O 1
ATOM 891 N N . THR A 1 107 ? -25.505 -0.358 70.798 1.00 80.81 107 THR A N 1
ATOM 892 C CA . THR A 1 107 ? -25.409 -0.428 72.260 1.00 80.81 107 THR A CA 1
ATOM 893 C C . THR A 1 107 ? -26.796 -0.217 72.862 1.00 80.81 107 THR A C 1
ATOM 895 O O . THR A 1 107 ? -27.443 0.809 72.620 1.00 80.81 107 THR A O 1
ATOM 898 N N . LEU A 1 108 ? -27.264 -1.215 73.611 1.00 72.62 108 LEU A N 1
ATOM 899 C CA . LEU A 1 108 ? -28.487 -1.145 74.404 1.00 72.62 108 LEU A CA 1
ATOM 900 C C . LEU A 1 108 ? -28.205 -0.433 75.738 1.00 72.62 108 LEU A C 1
ATOM 902 O O . LEU A 1 108 ? -27.053 -0.261 76.138 1.00 72.62 108 LEU A O 1
ATOM 906 N N . ASP A 1 109 ? -29.254 0.029 76.406 1.00 64.19 109 ASP A N 1
ATOM 907 C CA . ASP A 1 109 ? -29.167 0.778 77.665 1.00 64.19 109 ASP A CA 1
ATOM 908 C C . ASP A 1 109 ? -28.596 -0.048 78.833 1.00 64.19 109 ASP A C 1
ATOM 910 O O . ASP A 1 109 ? -27.894 0.487 79.689 1.00 64.19 109 ASP A O 1
ATOM 914 N N . ASP A 1 110 ? -28.810 -1.363 78.818 1.00 66.94 110 ASP A N 1
ATOM 915 C CA . ASP A 1 110 ? -28.233 -2.336 79.749 1.00 66.94 110 ASP A CA 1
ATOM 916 C C . ASP A 1 110 ? -26.716 -2.562 79.554 1.00 66.94 110 ASP A C 1
ATOM 918 O O . ASP A 1 110 ? -26.101 -3.367 80.260 1.00 66.94 110 ASP A O 1
ATOM 922 N N . GLY A 1 111 ? -26.101 -1.849 78.603 1.00 69.19 111 GLY A N 1
ATOM 923 C CA . GLY A 1 111 ? -24.687 -1.949 78.252 1.00 69.19 111 GLY A CA 1
ATOM 924 C C . GLY A 1 111 ? -24.350 -3.158 77.378 1.00 69.19 111 GLY A C 1
ATOM 925 O O . GLY A 1 111 ? -23.179 -3.359 77.050 1.00 69.19 111 GLY A O 1
ATOM 926 N N . THR A 1 112 ? -25.338 -3.968 76.986 1.00 78.50 112 THR A N 1
ATOM 927 C CA . THR A 1 112 ? -25.129 -5.066 76.044 1.00 78.50 112 THR A CA 1
ATOM 928 C C . THR A 1 112 ? -25.089 -4.556 74.607 1.00 78.50 112 THR A C 1
ATOM 930 O O . THR A 1 112 ? -25.762 -3.601 74.219 1.00 78.50 112 THR A O 1
ATOM 933 N N . GLU A 1 113 ? -24.270 -5.204 73.783 1.00 85.69 113 GLU A N 1
ATOM 934 C CA . GLU A 1 113 ? -24.110 -4.842 72.379 1.00 85.69 113 GLU A CA 1
ATOM 935 C C . GLU A 1 113 ? -24.812 -5.855 71.480 1.00 85.69 113 GLU A C 1
ATOM 937 O O . GLU A 1 113 ? -24.576 -7.065 71.564 1.00 85.69 113 GLU A O 1
ATOM 942 N N . LYS A 1 114 ? -25.624 -5.358 70.545 1.00 78.88 114 LYS A N 1
ATOM 943 C CA . LYS A 1 114 ? -26.055 -6.132 69.382 1.00 78.88 114 LYS A CA 1
ATOM 944 C C . LYS A 1 114 ? -25.196 -5.769 68.188 1.00 78.88 114 LYS A C 1
ATOM 946 O O . LYS A 1 114 ? -25.159 -4.624 67.753 1.00 78.88 114 LYS A O 1
ATOM 951 N N . ARG A 1 115 ? -24.525 -6.780 67.649 1.00 83.25 115 ARG A N 1
ATOM 952 C CA . ARG A 1 115 ? -23.655 -6.656 66.483 1.00 83.25 115 ARG A CA 1
ATOM 953 C C . ARG A 1 115 ? -24.398 -7.177 65.269 1.00 83.25 115 ARG A C 1
ATOM 955 O O . ARG A 1 115 ? -24.811 -8.337 65.245 1.00 83.25 115 ARG A O 1
ATOM 962 N N . VAL A 1 116 ? -24.594 -6.310 64.285 1.00 78.81 116 VAL A N 1
ATOM 963 C CA . VAL A 1 116 ? -25.124 -6.698 62.980 1.00 78.81 116 VAL A CA 1
ATOM 964 C C . VAL A 1 116 ? -23.942 -6.823 62.041 1.00 78.81 116 VAL A C 1
ATOM 966 O O . VAL A 1 116 ? -23.212 -5.858 61.822 1.00 78.81 116 VAL A O 1
ATOM 969 N N . ASP A 1 117 ? -23.744 -8.026 61.519 1.00 74.94 117 ASP A N 1
ATOM 970 C CA . ASP A 1 117 ? -22.687 -8.289 60.559 1.00 74.94 117 ASP A CA 1
ATOM 971 C C . ASP A 1 117 ? -23.034 -7.643 59.212 1.00 74.94 117 ASP A C 1
ATOM 973 O O . ASP A 1 117 ? -23.985 -8.050 58.540 1.00 74.94 117 ASP A O 1
ATOM 977 N N . LEU A 1 118 ? -22.285 -6.600 58.845 1.00 69.75 118 LEU A N 1
ATOM 978 C CA . LEU A 1 118 ? -22.451 -5.902 57.574 1.00 69.75 118 LEU A CA 1
ATOM 979 C C . LEU A 1 118 ? -21.545 -6.480 56.482 1.00 69.75 118 LEU A C 1
ATOM 981 O O . LEU A 1 118 ? -21.636 -6.040 55.336 1.00 69.75 118 LEU A O 1
ATOM 985 N N . SER A 1 119 ? -20.730 -7.499 56.782 1.00 60.53 119 SER A N 1
ATOM 986 C CA . SER A 1 119 ? -19.889 -8.163 55.777 1.00 60.53 119 SER A CA 1
ATOM 987 C C . SER A 1 119 ? -20.706 -8.847 54.668 1.00 60.53 119 SER A C 1
ATOM 989 O O . SER A 1 119 ? -20.202 -9.072 53.566 1.00 60.53 119 SER A O 1
ATOM 991 N N . ALA A 1 120 ? -21.995 -9.097 54.913 1.00 55.09 120 ALA A N 1
ATOM 992 C CA . ALA A 1 120 ? -22.942 -9.569 53.909 1.00 55.09 120 ALA A CA 1
ATOM 993 C C . ALA A 1 120 ? -23.556 -8.454 53.039 1.00 55.09 120 ALA A C 1
ATOM 995 O O . ALA A 1 120 ? -24.200 -8.776 52.044 1.00 55.09 120 ALA A O 1
ATOM 996 N N . LEU A 1 121 ? -23.425 -7.173 53.412 1.00 56.44 121 LEU A N 1
ATOM 997 C CA . LEU A 1 121 ? -24.215 -6.093 52.810 1.00 56.44 121 LEU A CA 1
ATOM 998 C C . LEU A 1 121 ? -23.509 -5.313 51.704 1.00 56.44 121 LEU A C 1
ATOM 1000 O O . LEU A 1 121 ? -24.194 -5.006 50.743 1.00 56.44 121 LEU A O 1
ATOM 1004 N N . ILE A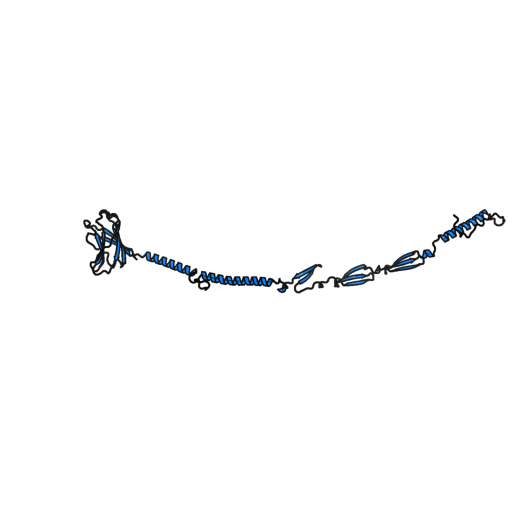 1 122 ? -22.199 -5.050 51.771 1.00 60.72 122 ILE A N 1
ATOM 1005 C CA . ILE A 1 122 ? -21.357 -4.738 50.596 1.00 60.72 122 ILE A CA 1
ATOM 1006 C C . ILE A 1 122 ? -19.920 -5.097 50.973 1.00 60.72 122 ILE A C 1
ATOM 1008 O O . ILE A 1 122 ? -19.249 -4.345 51.677 1.00 60.72 122 ILE A O 1
ATOM 1012 N N . THR A 1 123 ? -19.421 -6.230 50.493 1.00 50.09 123 THR A N 1
ATOM 1013 C CA . THR A 1 123 ? -17.986 -6.517 50.526 1.00 50.09 123 THR A CA 1
ATOM 1014 C C . THR A 1 123 ? -17.453 -6.585 49.105 1.00 50.09 123 THR A C 1
ATOM 1016 O O . THR A 1 123 ? -18.151 -6.963 48.168 1.00 50.09 123 THR A O 1
ATOM 1019 N N . GLN A 1 124 ? -16.179 -6.230 48.951 1.00 50.00 124 GLN A N 1
ATOM 1020 C CA . GLN A 1 124 ? -15.351 -6.295 47.739 1.00 50.00 124 GLN A CA 1
ATOM 1021 C C . GLN A 1 124 ? -15.447 -7.635 46.959 1.00 50.00 124 GLN A C 1
ATOM 1023 O O . GLN A 1 124 ? -14.933 -7.742 45.850 1.00 50.00 124 GLN A O 1
ATOM 1028 N N . TYR A 1 125 ? -16.128 -8.638 47.524 1.00 51.00 125 TYR A N 1
ATOM 1029 C CA . TYR A 1 125 ? -16.419 -9.962 46.987 1.00 51.00 125 TYR A CA 1
ATOM 1030 C C . TYR A 1 125 ? -17.647 -10.062 46.064 1.00 51.00 125 TYR A C 1
ATOM 1032 O O . TYR A 1 125 ? -17.813 -11.110 45.442 1.00 51.00 125 TYR A O 1
ATOM 1040 N N . GLU A 1 126 ? -18.494 -9.035 45.910 1.00 57.66 126 GLU A N 1
ATOM 1041 C CA . GLU A 1 126 ? -19.548 -9.086 44.870 1.00 57.66 126 GLU A CA 1
ATOM 1042 C C . GLU A 1 126 ? -18.973 -8.996 43.448 1.00 57.66 126 GLU A C 1
ATOM 1044 O O . GLU A 1 126 ? -19.571 -9.491 42.490 1.00 57.66 126 GLU A O 1
ATOM 1049 N N . PHE A 1 127 ? -17.783 -8.412 43.299 1.00 68.69 127 PHE A N 1
ATOM 1050 C CA . PHE A 1 127 ? -17.108 -8.311 42.013 1.00 68.69 127 PHE A CA 1
ATOM 1051 C C . PHE A 1 127 ? -16.034 -9.384 41.910 1.00 68.69 127 PHE A C 1
ATOM 1053 O O . PHE A 1 127 ? -14.934 -9.253 42.443 1.00 68.69 127 PHE A O 1
ATOM 1060 N N . LEU A 1 128 ? -16.352 -10.459 41.189 1.00 70.44 128 LEU A N 1
ATOM 1061 C CA . LEU A 1 128 ? -15.377 -11.494 40.877 1.00 70.44 128 LEU A CA 1
ATOM 1062 C C . LEU A 1 128 ? -14.257 -10.907 40.014 1.00 70.44 128 LEU A C 1
ATOM 1064 O O . LEU A 1 128 ? -14.455 -10.535 38.855 1.00 70.44 128 LEU A O 1
ATOM 1068 N N . THR A 1 129 ? -13.057 -10.867 40.580 1.00 77.19 129 THR A N 1
ATOM 1069 C CA . THR A 1 129 ? -11.832 -10.624 39.829 1.00 77.19 129 THR A CA 1
ATOM 1070 C C . THR A 1 129 ? -11.647 -11.770 38.832 1.00 77.19 129 THR A C 1
ATOM 1072 O O . THR A 1 129 ? -11.639 -12.938 39.215 1.00 77.19 129 THR A O 1
ATOM 1075 N N . SER A 1 130 ? -11.495 -11.456 37.547 1.00 85.88 130 SER A N 1
ATOM 1076 C CA . SER A 1 130 ? -11.169 -12.452 36.511 1.00 85.88 130 SER A CA 1
ATOM 1077 C C . SER A 1 130 ? -9.739 -12.255 36.025 1.00 85.88 130 SER A C 1
ATOM 1079 O O . SER A 1 130 ? -9.097 -11.300 36.429 1.00 85.88 130 SER A O 1
ATOM 1081 N N . GLU A 1 131 ? -9.216 -13.093 35.132 1.00 86.81 131 GLU A N 1
ATOM 1082 C CA . GLU A 1 131 ? -7.929 -12.804 34.472 1.00 86.81 131 GLU A CA 1
ATOM 1083 C C . GLU A 1 131 ? -8.021 -11.615 33.493 1.00 86.81 131 GLU A C 1
ATOM 1085 O O . GLU A 1 131 ? -7.006 -11.008 33.163 1.00 86.81 131 GLU A O 1
ATOM 1090 N N . THR A 1 132 ? -9.230 -11.238 33.059 1.00 89.38 132 THR A N 1
ATOM 1091 C CA . THR A 1 132 ? -9.458 -10.171 32.068 1.00 89.38 132 THR A CA 1
ATOM 1092 C C . THR A 1 132 ? -9.808 -8.828 32.693 1.00 89.38 132 THR A C 1
ATOM 1094 O O . THR A 1 132 ? -9.306 -7.797 32.257 1.00 89.38 132 THR A O 1
ATOM 1097 N N . ILE A 1 133 ? -10.638 -8.827 33.734 1.00 89.56 133 ILE A N 1
ATOM 1098 C CA . ILE A 1 133 ? -11.164 -7.612 34.365 1.00 89.56 133 ILE A CA 1
ATOM 1099 C C . ILE A 1 133 ? -10.721 -7.562 35.828 1.00 89.56 133 ILE A C 1
ATOM 1101 O O . ILE A 1 133 ? -10.884 -8.537 36.571 1.00 89.56 133 ILE A O 1
ATOM 1105 N N . SER A 1 134 ? -10.164 -6.419 36.227 1.00 88.50 134 SER A N 1
ATOM 1106 C CA . SER A 1 134 ? -9.733 -6.111 37.588 1.00 88.50 134 SER A CA 1
ATOM 1107 C C . SER A 1 134 ? -10.602 -4.992 38.170 1.00 88.50 134 SER A C 1
ATOM 1109 O O . SER A 1 134 ? -10.484 -3.852 37.719 1.00 88.50 134 SER A O 1
ATOM 1111 N N . PRO A 1 135 ? -11.493 -5.286 39.130 1.00 86.00 135 PRO A N 1
ATOM 1112 C CA . PRO A 1 135 ? -12.151 -4.256 39.920 1.00 86.00 135 PRO A CA 1
ATOM 1113 C C . PRO A 1 135 ? -11.181 -3.643 40.946 1.00 86.00 135 PRO A C 1
ATOM 1115 O O . PRO A 1 135 ? -10.426 -4.356 41.605 1.00 86.00 135 PRO A O 1
ATOM 1118 N N . GLU A 1 136 ? -11.235 -2.324 41.104 1.00 83.81 136 GLU A N 1
ATOM 1119 C CA . GLU A 1 136 ? -10.522 -1.533 42.110 1.00 83.81 136 GLU A CA 1
ATOM 1120 C C . GLU A 1 136 ? -11.531 -0.643 42.850 1.00 83.81 136 GLU A C 1
ATOM 1122 O O . GLU A 1 136 ? -12.467 -0.124 42.238 1.00 83.81 136 GLU A O 1
ATOM 1127 N N . VAL A 1 137 ? -11.373 -0.480 44.167 1.00 75.75 137 VAL A N 1
ATOM 1128 C CA . VAL A 1 137 ? -12.256 0.365 44.986 1.00 75.75 137 VAL A CA 1
ATOM 1129 C C . VAL A 1 137 ? -11.478 1.572 45.483 1.00 75.75 137 VAL A C 1
ATOM 1131 O O . VAL A 1 137 ? -10.508 1.424 46.220 1.00 75.75 137 VAL A O 1
ATOM 1134 N N . GLU A 1 138 ? -11.947 2.765 45.130 1.00 79.31 138 GLU A N 1
ATOM 1135 C CA . GLU A 1 138 ? -11.379 4.036 45.576 1.00 79.31 138 GLU A CA 1
ATOM 1136 C C . GLU A 1 138 ? -12.508 4.926 46.108 1.00 79.31 138 GLU A C 1
ATOM 1138 O O . GLU A 1 138 ? -13.480 5.212 45.405 1.00 79.31 138 GLU A O 1
ATOM 1143 N N . SER A 1 139 ? -12.418 5.334 47.379 1.00 76.50 139 SER A N 1
ATOM 1144 C CA . SER A 1 139 ? -13.392 6.229 48.031 1.00 76.50 139 SER A CA 1
ATOM 1145 C C . SER A 1 139 ? -14.866 5.814 47.849 1.00 76.50 139 SER A C 1
ATOM 1147 O O . SER A 1 139 ? -15.734 6.651 47.601 1.00 76.50 139 SER A O 1
ATOM 1149 N N . GLY A 1 140 ? -15.156 4.512 47.935 1.00 67.56 140 GLY A N 1
ATOM 1150 C CA . GLY A 1 140 ? -16.515 3.973 47.798 1.00 67.56 140 GLY A CA 1
ATOM 1151 C C . GLY A 1 140 ? -17.041 3.882 46.359 1.00 67.56 140 GLY A C 1
ATOM 1152 O O . GLY A 1 140 ? -18.215 3.578 46.164 1.00 67.56 140 GLY A O 1
ATOM 1153 N N . LYS A 1 141 ? -16.202 4.124 45.342 1.00 72.19 141 LYS A N 1
ATOM 1154 C CA . LYS A 1 141 ? -16.518 3.881 43.926 1.00 72.19 141 LYS A CA 1
ATOM 1155 C C . LYS A 1 141 ? -15.749 2.670 43.417 1.00 72.19 141 LYS A C 1
ATOM 1157 O O . LYS A 1 141 ? -14.582 2.493 43.752 1.00 72.19 141 LYS A O 1
ATOM 1162 N N . VAL A 1 142 ? -16.400 1.869 42.577 1.00 79.75 142 VAL A N 1
ATOM 1163 C CA . VAL A 1 142 ? -15.780 0.716 41.913 1.00 79.75 142 VAL A CA 1
ATOM 1164 C C . VAL A 1 142 ? -15.356 1.120 40.506 1.00 79.75 142 VAL A C 1
ATOM 1166 O O . VAL A 1 142 ? -16.170 1.602 39.716 1.00 79.75 142 VAL A O 1
ATOM 1169 N N . LYS A 1 143 ? -14.081 0.917 40.192 1.00 84.56 143 LYS A N 1
ATOM 1170 C CA . LYS A 1 143 ? -13.476 1.115 38.877 1.00 84.56 143 LYS A CA 1
ATOM 1171 C C . LYS A 1 143 ? -13.149 -0.252 38.287 1.00 84.56 143 LYS A C 1
ATOM 1173 O O . LYS A 1 143 ? -12.593 -1.098 38.974 1.00 84.56 143 LYS A O 1
ATOM 1178 N N . PHE A 1 144 ? -13.486 -0.472 37.020 1.00 87.94 144 PHE A N 1
ATOM 1179 C CA . PHE A 1 144 ? -13.132 -1.700 36.307 1.00 87.94 144 PHE A CA 1
ATOM 1180 C C . PHE A 1 144 ? -12.057 -1.392 35.276 1.00 87.94 144 PHE A C 1
ATOM 1182 O O . PHE A 1 144 ? -12.256 -0.533 34.417 1.00 87.94 144 PHE A O 1
ATOM 1189 N N . GLU A 1 145 ? -10.948 -2.119 35.335 1.00 89.00 145 GLU A N 1
ATOM 1190 C CA . GLU A 1 145 ? -9.884 -2.038 34.338 1.00 89.00 145 GLU A CA 1
ATOM 1191 C C . GLU A 1 145 ? -9.691 -3.375 33.628 1.00 89.00 145 GLU A C 1
ATOM 1193 O O . GLU A 1 145 ? -9.830 -4.449 34.220 1.00 89.00 145 GLU A O 1
ATOM 1198 N N . VAL A 1 146 ? -9.358 -3.309 32.339 1.00 92.44 146 VAL A N 1
ATOM 1199 C CA . VAL A 1 146 ? -8.941 -4.484 31.572 1.00 92.44 146 VAL A CA 1
ATOM 1200 C C . VAL A 1 146 ? -7.462 -4.717 31.842 1.00 92.44 146 VAL A C 1
ATOM 1202 O O . VAL A 1 146 ? -6.650 -3.815 31.641 1.00 92.44 146 VAL A O 1
ATOM 1205 N N . ARG A 1 147 ? -7.097 -5.928 32.272 1.00 90.06 147 ARG A N 1
ATOM 1206 C CA . ARG A 1 147 ? -5.690 -6.278 32.489 1.00 90.06 147 ARG A CA 1
ATOM 1207 C C . ARG A 1 147 ? -4.927 -6.258 31.173 1.00 90.06 147 ARG A C 1
ATOM 1209 O O . ARG A 1 147 ? -5.391 -6.804 30.168 1.00 90.06 147 ARG A O 1
ATOM 1216 N N . GLU A 1 148 ? -3.737 -5.679 31.195 1.00 89.62 148 GLU A N 1
ATOM 1217 C CA . GLU A 1 148 ? -2.856 -5.659 30.034 1.00 89.62 148 GLU A CA 1
ATOM 1218 C C . GLU A 1 148 ? -2.549 -7.090 29.559 1.00 89.62 148 GLU A C 1
ATOM 1220 O O . GLU A 1 148 ? -2.321 -7.997 30.359 1.00 89.62 148 GLU A O 1
ATOM 1225 N N . GLY A 1 149 ? -2.633 -7.322 28.246 1.00 89.25 149 GLY A N 1
ATOM 1226 C CA . GLY A 1 149 ? -2.421 -8.643 27.640 1.00 89.25 149 GLY A CA 1
ATOM 1227 C C . GLY A 1 149 ? -3.541 -9.674 27.851 1.00 89.25 149 GLY A C 1
ATOM 1228 O O . GLY A 1 149 ? -3.440 -10.785 27.339 1.00 89.25 149 GLY A O 1
ATOM 1229 N N . SER A 1 150 ? -4.628 -9.339 28.553 1.00 92.44 150 SER A N 1
ATOM 1230 C CA . SER A 1 150 ? -5.708 -10.300 28.842 1.00 92.44 150 SER A CA 1
ATOM 1231 C C . SER A 1 150 ? -6.721 -10.508 27.701 1.00 92.44 150 SER A C 1
ATOM 1233 O O . SER A 1 150 ? -7.539 -11.435 27.736 1.00 92.44 150 SER A O 1
ATOM 1235 N N . ILE A 1 151 ? -6.669 -9.671 26.660 1.00 90.56 151 ILE A N 1
ATOM 1236 C CA . ILE A 1 151 ? -7.483 -9.802 25.447 1.00 90.56 151 ILE A CA 1
ATOM 1237 C C . ILE A 1 151 ? -6.825 -10.822 24.504 1.00 90.56 151 ILE A C 1
ATOM 1239 O O . ILE A 1 151 ? -5.691 -10.647 24.076 1.00 90.56 151 ILE A O 1
ATOM 1243 N N . GLN A 1 152 ? -7.551 -11.894 24.186 1.00 84.88 152 GLN A N 1
ATOM 1244 C CA . GLN A 1 152 ? -7.125 -13.009 23.335 1.00 84.88 152 GLN A CA 1
ATOM 1245 C C . GLN A 1 152 ? -7.987 -13.025 22.065 1.00 84.88 152 GLN A C 1
ATOM 1247 O O . GLN A 1 152 ? -9.013 -12.349 22.022 1.00 84.88 152 GLN A O 1
ATOM 1252 N N . GLU A 1 153 ? -7.638 -13.845 21.068 1.00 77.38 153 GLU A N 1
ATOM 1253 C CA . GLU A 1 153 ? -8.416 -14.008 19.822 1.00 77.38 153 GLU A CA 1
ATOM 1254 C C . GLU A 1 153 ? -9.928 -14.152 20.063 1.00 77.38 153 GLU A C 1
ATOM 1256 O O . GLU A 1 153 ? -10.728 -13.446 19.461 1.00 77.38 153 GLU A O 1
ATOM 1261 N N . LYS A 1 154 ? -10.326 -14.995 21.024 1.00 82.31 154 LYS A N 1
ATOM 1262 C CA . LYS A 1 154 ? -11.737 -15.240 21.376 1.00 82.31 154 LYS A CA 1
ATOM 1263 C C . LYS A 1 154 ? -12.509 -13.998 21.857 1.00 82.31 154 LYS A C 1
ATOM 1265 O O . LYS A 1 154 ? -13.733 -14.027 21.879 1.00 82.31 154 LYS A O 1
ATOM 1270 N N . HIS A 1 155 ? -11.809 -12.953 22.307 1.00 85.50 155 HIS A N 1
ATOM 1271 C CA . HIS A 1 155 ? -12.392 -11.694 22.788 1.00 85.50 155 HIS A CA 1
ATOM 1272 C C . HIS A 1 155 ? -12.567 -10.663 21.661 1.00 85.50 155 HIS A C 1
ATOM 1274 O O . HIS A 1 155 ? -13.183 -9.619 21.869 1.00 85.50 155 HIS A O 1
ATOM 1280 N N . LEU A 1 156 ? -12.010 -10.928 20.480 1.00 83.12 156 LEU A N 1
ATOM 1281 C CA . LEU A 1 156 ? -12.119 -10.069 19.311 1.00 83.12 156 LEU A CA 1
ATOM 1282 C C . LEU A 1 156 ? -13.335 -10.489 18.459 1.00 83.12 156 LEU A C 1
ATOM 1284 O O . LEU A 1 156 ? -13.839 -11.607 18.563 1.00 83.12 156 LEU A O 1
ATOM 1288 N N . ARG A 1 157 ? -13.830 -9.585 17.600 1.00 83.00 157 ARG A N 1
ATOM 1289 C CA . ARG A 1 157 ? -14.994 -9.849 16.727 1.00 83.00 157 ARG A CA 1
ATOM 1290 C C . ARG A 1 157 ? -14.765 -11.090 15.847 1.00 83.00 157 ARG A C 1
ATOM 1292 O O . ARG A 1 157 ? -13.727 -11.137 15.216 1.00 83.00 157 ARG A O 1
ATOM 1299 N N . PRO A 1 158 ? -15.702 -12.028 15.666 1.00 75.19 158 PRO A N 1
ATOM 1300 C CA . PRO A 1 158 ? -15.451 -13.252 14.885 1.00 75.19 158 PRO A CA 1
ATOM 1301 C C . PRO A 1 158 ? -14.783 -13.038 13.507 1.00 75.19 158 PRO A C 1
ATOM 1303 O O . PRO A 1 158 ? -13.985 -13.862 13.065 1.00 75.19 158 PRO A O 1
ATOM 1306 N N . ASP A 1 159 ? -15.040 -11.892 12.873 1.00 82.75 159 ASP A N 1
ATOM 1307 C CA . ASP A 1 159 ? -14.517 -11.539 11.553 1.00 82.75 159 ASP A CA 1
ATOM 1308 C C . ASP A 1 159 ? -13.096 -10.926 11.545 1.00 82.75 159 ASP A C 1
ATOM 1310 O O . ASP A 1 159 ? -12.547 -10.732 10.463 1.00 82.75 159 ASP A O 1
ATOM 1314 N N . TYR A 1 160 ? -12.439 -10.651 12.692 1.00 81.88 160 TYR A N 1
ATOM 1315 C CA . TYR A 1 160 ? -11.077 -10.057 12.693 1.00 81.88 160 TYR A CA 1
ATOM 1316 C C . TYR A 1 160 ? -10.080 -10.939 11.932 1.00 81.88 160 TYR A C 1
ATOM 1318 O O . TYR A 1 160 ? -9.164 -10.441 11.281 1.00 81.88 160 TYR A O 1
ATOM 1326 N N . LEU A 1 161 ? -10.268 -12.261 11.992 1.00 79.81 161 LEU A N 1
ATOM 1327 C CA . LEU A 1 161 ? -9.404 -13.220 11.319 1.00 79.81 161 LEU A CA 1
ATOM 1328 C C . LEU A 1 161 ? -9.619 -13.199 9.801 1.00 79.81 161 LEU A C 1
ATOM 1330 O O . LEU A 1 161 ? -8.681 -13.448 9.044 1.00 79.81 161 LEU A O 1
ATOM 1334 N N . ALA A 1 162 ? -10.836 -12.884 9.348 1.00 84.62 162 ALA A N 1
ATOM 1335 C CA . ALA A 1 162 ? -11.120 -12.667 7.936 1.00 84.62 162 ALA A CA 1
ATOM 1336 C C . ALA A 1 162 ? -10.412 -11.400 7.436 1.00 84.62 162 ALA A C 1
ATOM 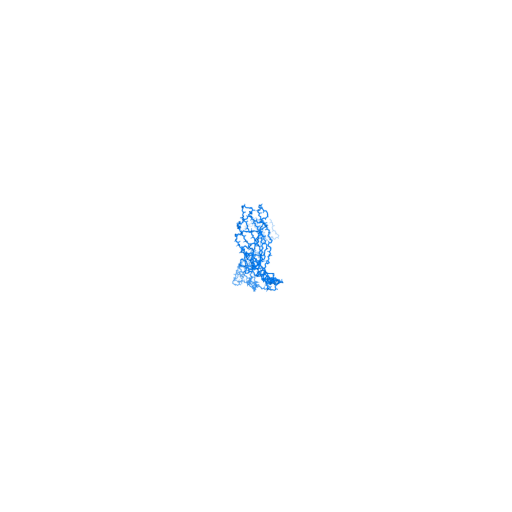1338 O O . ALA A 1 162 ? -9.731 -11.462 6.415 1.00 84.62 162 ALA A O 1
ATOM 1339 N N . ASP A 1 163 ? -10.472 -10.300 8.190 1.00 87.06 163 ASP A N 1
ATOM 1340 C CA . ASP A 1 163 ? -9.787 -9.053 7.829 1.00 87.06 163 ASP A CA 1
ATOM 1341 C C . ASP A 1 163 ? -8.264 -9.218 7.780 1.00 87.06 163 ASP A C 1
ATOM 1343 O O . ASP A 1 163 ? -7.628 -8.817 6.806 1.00 87.06 163 ASP A O 1
ATOM 1347 N N . ILE A 1 164 ? -7.671 -9.882 8.781 1.00 86.88 164 ILE A N 1
ATOM 1348 C CA . ILE A 1 164 ? -6.229 -10.172 8.802 1.00 86.88 164 ILE A CA 1
ATOM 1349 C C . ILE A 1 164 ? -5.829 -11.024 7.594 1.00 86.88 164 ILE A C 1
ATOM 1351 O O . ILE A 1 164 ? -4.819 -10.739 6.955 1.00 86.88 164 ILE A O 1
ATOM 1355 N N . ARG A 1 165 ? -6.615 -12.050 7.242 1.00 86.12 165 ARG A N 1
ATOM 1356 C CA . ARG A 1 165 ? -6.335 -12.893 6.067 1.00 86.12 165 ARG A CA 1
ATOM 1357 C C . ARG A 1 165 ? -6.475 -12.128 4.755 1.00 86.12 165 ARG A C 1
ATOM 1359 O O . ARG A 1 165 ? -5.683 -12.358 3.844 1.00 86.12 165 ARG A O 1
ATOM 1366 N N . VAL A 1 166 ? -7.446 -11.220 4.650 1.00 92.56 166 VAL A N 1
ATOM 1367 C CA . VAL A 1 166 ? -7.600 -10.346 3.479 1.00 92.56 166 VAL A CA 1
ATOM 1368 C C . VAL A 1 166 ? -6.381 -9.437 3.331 1.00 92.56 166 VAL A C 1
ATOM 1370 O O . VAL A 1 166 ? -5.808 -9.368 2.244 1.00 92.56 166 VAL A O 1
ATOM 1373 N N . GLU A 1 167 ? -5.940 -8.785 4.408 1.00 93.31 167 GLU A N 1
ATOM 1374 C CA . GLU A 1 167 ? -4.752 -7.925 4.375 1.00 93.31 167 GLU A CA 1
ATOM 1375 C C . GLU A 1 167 ? -3.464 -8.721 4.121 1.00 93.31 167 GLU A C 1
ATOM 1377 O O . GLU A 1 167 ? -2.631 -8.311 3.312 1.00 93.31 167 GLU A O 1
ATOM 1382 N N . GLN A 1 168 ? -3.328 -9.914 4.706 1.00 94.19 168 GLN A N 1
ATOM 1383 C CA . GLN A 1 168 ? -2.227 -10.831 4.408 1.00 94.19 168 GLN A CA 1
ATOM 1384 C C . GLN A 1 168 ? -2.212 -11.228 2.923 1.00 94.19 168 GLN A C 1
ATOM 1386 O O . GLN A 1 168 ? -1.152 -11.227 2.296 1.00 94.19 168 GLN A O 1
ATOM 1391 N N . GLY A 1 169 ? -3.378 -11.513 2.338 1.00 95.06 169 GLY A N 1
ATOM 1392 C CA . GLY A 1 169 ? -3.514 -11.810 0.913 1.00 95.06 169 GLY A CA 1
ATOM 1393 C C . GLY A 1 169 ? -3.133 -10.622 0.025 1.00 95.06 169 GLY A C 1
ATOM 1394 O O . GLY A 1 169 ? -2.384 -10.789 -0.938 1.00 95.06 169 GLY A O 1
ATOM 1395 N N . LYS A 1 170 ? -3.568 -9.402 0.372 1.00 95.81 170 LYS A N 1
ATOM 1396 C CA . LYS A 1 170 ? -3.159 -8.169 -0.329 1.00 95.81 170 LYS A CA 1
ATOM 1397 C C . LYS A 1 170 ? -1.649 -7.948 -0.260 1.00 95.81 170 LYS A C 1
ATOM 1399 O O . LYS A 1 170 ? -1.048 -7.568 -1.267 1.00 95.81 170 LYS A O 1
ATOM 1404 N N . ALA A 1 171 ? -1.031 -8.207 0.892 1.00 94.69 171 ALA A N 1
ATOM 1405 C CA . ALA A 1 171 ? 0.411 -8.087 1.072 1.00 94.69 171 ALA A CA 1
ATOM 1406 C C . ALA A 1 171 ? 1.180 -9.101 0.209 1.00 94.69 171 ALA A C 1
ATOM 1408 O O . ALA A 1 171 ? 2.099 -8.717 -0.513 1.00 94.69 171 ALA A O 1
ATOM 1409 N N . GLN A 1 172 ? 0.765 -10.372 0.205 1.00 95.75 172 GLN A N 1
ATOM 1410 C CA . GLN A 1 172 ? 1.364 -11.412 -0.642 1.00 95.75 172 GLN A CA 1
ATOM 1411 C C . GLN A 1 172 ? 1.230 -11.088 -2.135 1.00 95.75 172 GLN A C 1
ATOM 1413 O O . GLN A 1 172 ? 2.194 -11.217 -2.887 1.00 95.75 172 GLN A O 1
ATOM 1418 N N . LEU A 1 173 ? 0.058 -10.612 -2.562 1.00 96.19 173 LEU A N 1
ATOM 1419 C CA . LEU A 1 173 ? -0.186 -10.240 -3.955 1.00 96.19 173 LEU A CA 1
ATOM 1420 C C . LEU A 1 173 ? 0.642 -9.017 -4.373 1.00 96.19 173 LEU A C 1
ATOM 1422 O O . LEU A 1 173 ? 1.130 -8.954 -5.499 1.00 96.19 173 LEU A O 1
ATOM 1426 N N . SER A 1 174 ? 0.828 -8.059 -3.463 1.00 95.75 174 SER A N 1
ATOM 1427 C CA . SER A 1 174 ? 1.688 -6.893 -3.692 1.00 95.75 174 SER A CA 1
ATOM 1428 C C . SER A 1 174 ? 3.159 -7.294 -3.815 1.00 95.75 174 SER A C 1
ATOM 1430 O O . SER A 1 174 ? 3.845 -6.799 -4.706 1.00 95.75 174 SER A O 1
ATOM 1432 N N . ALA A 1 175 ? 3.629 -8.228 -2.984 1.00 95.44 175 ALA A N 1
ATOM 1433 C CA . ALA A 1 175 ? 4.984 -8.765 -3.076 1.00 95.44 175 ALA A CA 1
ATOM 1434 C C . ALA A 1 175 ? 5.221 -9.489 -4.413 1.00 95.44 175 ALA A C 1
ATOM 1436 O O . ALA A 1 175 ? 6.198 -9.194 -5.098 1.00 95.44 175 ALA A O 1
ATOM 1437 N N . ALA A 1 176 ? 4.290 -10.356 -4.829 1.00 94.44 176 ALA A N 1
ATOM 1438 C CA . ALA A 1 176 ? 4.374 -11.061 -6.109 1.00 94.44 176 ALA A CA 1
ATOM 1439 C C . ALA A 1 176 ? 4.410 -10.093 -7.306 1.00 94.44 176 ALA A C 1
ATOM 1441 O O . ALA A 1 176 ? 5.263 -10.217 -8.182 1.00 94.44 176 ALA A O 1
ATOM 1442 N N . LYS A 1 177 ? 3.537 -9.075 -7.311 1.00 95.75 177 LYS A N 1
ATOM 1443 C CA . LYS A 1 177 ? 3.532 -8.039 -8.357 1.00 95.75 177 LYS A CA 1
ATOM 1444 C C . LYS A 1 177 ? 4.823 -7.231 -8.390 1.00 95.75 177 LYS A C 1
ATOM 1446 O O . LYS A 1 177 ? 5.284 -6.867 -9.464 1.00 95.75 177 LYS A O 1
ATOM 1451 N N . SER A 1 178 ? 5.402 -6.931 -7.230 1.00 95.44 178 SER A N 1
ATOM 1452 C CA . SER A 1 178 ? 6.668 -6.201 -7.172 1.00 95.44 178 SER A CA 1
ATOM 1453 C C . SER A 1 178 ? 7.806 -6.988 -7.821 1.00 95.44 178 SER A C 1
ATOM 1455 O O . SER A 1 178 ? 8.629 -6.388 -8.506 1.00 95.44 178 SER A O 1
ATOM 1457 N N . GLU A 1 179 ? 7.853 -8.309 -7.631 1.00 94.50 179 GLU A N 1
ATOM 1458 C CA . GLU A 1 179 ? 8.842 -9.169 -8.291 1.00 94.50 179 GLU A CA 1
ATOM 1459 C C . GLU A 1 179 ? 8.620 -9.220 -9.811 1.00 94.50 179 GLU A C 1
ATOM 1461 O O . GLU A 1 179 ? 9.571 -9.090 -10.581 1.00 94.50 179 GLU A O 1
ATOM 1466 N N . GLU A 1 180 ? 7.365 -9.348 -10.252 1.00 94.94 180 GLU A N 1
ATOM 1467 C CA . GLU A 1 180 ? 7.004 -9.343 -11.675 1.00 94.94 180 GLU A CA 1
ATOM 1468 C C . GLU A 1 180 ? 7.400 -8.025 -12.359 1.00 94.94 180 GLU A C 1
ATOM 1470 O O . GLU A 1 180 ? 8.056 -8.036 -13.401 1.00 94.94 180 GLU A O 1
ATOM 1475 N N . PHE A 1 181 ? 7.079 -6.880 -11.746 1.00 96.19 181 PHE A N 1
ATOM 1476 C CA . PHE A 1 181 ? 7.451 -5.570 -12.282 1.00 96.19 181 PHE A CA 1
ATOM 1477 C C . PHE A 1 181 ? 8.961 -5.334 -12.288 1.00 96.19 181 PHE A C 1
ATOM 1479 O O . PHE A 1 181 ? 9.459 -4.697 -13.215 1.00 96.19 181 PHE A O 1
ATOM 1486 N N . ALA A 1 182 ? 9.694 -5.849 -11.298 1.00 96.19 182 ALA A N 1
ATOM 1487 C CA . ALA A 1 182 ? 11.150 -5.763 -11.289 1.00 96.19 182 ALA A CA 1
ATOM 1488 C C . ALA A 1 182 ? 11.752 -6.501 -12.494 1.00 96.19 182 ALA A C 1
ATOM 1490 O O . ALA A 1 182 ? 12.524 -5.904 -13.244 1.00 96.19 182 ALA A O 1
ATOM 1491 N N . LYS A 1 183 ? 11.327 -7.748 -12.744 1.00 95.50 183 LYS A N 1
ATOM 1492 C CA . LYS A 1 183 ? 11.797 -8.525 -13.903 1.00 95.50 183 LYS A CA 1
ATOM 1493 C C . LYS A 1 183 ? 11.357 -7.907 -15.231 1.00 95.50 183 LYS A C 1
ATOM 1495 O O . LYS A 1 183 ? 12.130 -7.873 -16.181 1.00 95.50 183 LYS A O 1
ATOM 1500 N N . LEU A 1 184 ? 10.142 -7.358 -15.306 1.00 96.31 184 LEU A N 1
ATOM 1501 C CA . LEU A 1 184 ? 9.680 -6.649 -16.501 1.00 96.31 184 LEU A CA 1
ATOM 1502 C C . LEU A 1 184 ? 10.519 -5.390 -16.776 1.00 96.31 184 LEU A C 1
ATOM 1504 O O . LEU A 1 184 ? 10.850 -5.107 -17.925 1.00 96.31 184 LEU A O 1
ATOM 1508 N N . SER A 1 185 ? 10.888 -4.640 -15.737 1.00 97.06 185 SER A N 1
ATOM 1509 C CA . SER A 1 185 ? 11.768 -3.477 -15.880 1.00 97.06 185 SER A CA 1
ATOM 1510 C C . SER A 1 185 ? 13.167 -3.877 -16.353 1.00 97.06 185 SER A C 1
ATOM 1512 O O . SER A 1 185 ? 13.750 -3.182 -17.183 1.00 97.06 185 SER A O 1
ATOM 1514 N N . GLU A 1 186 ? 13.696 -4.987 -15.843 1.00 96.62 186 GLU A N 1
ATOM 1515 C CA . GLU A 1 186 ? 14.974 -5.566 -16.267 1.00 96.62 186 GLU A CA 1
ATOM 1516 C C . GLU A 1 186 ? 14.929 -6.008 -17.746 1.00 96.62 186 GLU A C 1
ATOM 1518 O O . GLU A 1 186 ? 15.814 -5.647 -18.525 1.00 96.62 186 GLU A O 1
ATOM 1523 N N . SER A 1 187 ? 13.831 -6.646 -18.176 1.00 96.81 187 SER A N 1
ATOM 1524 C CA . SER A 1 187 ? 13.571 -7.024 -19.577 1.00 96.81 187 SER A CA 1
ATOM 1525 C C . SER A 1 187 ? 13.673 -5.835 -20.538 1.00 96.81 187 SER A C 1
ATOM 1527 O O . SER A 1 187 ? 14.334 -5.919 -21.572 1.00 96.81 187 SER A O 1
ATOM 1529 N N . TYR A 1 188 ? 13.062 -4.693 -20.204 1.00 97.19 188 TYR A N 1
ATOM 1530 C CA . TYR A 1 188 ? 13.145 -3.486 -21.040 1.00 97.19 188 TYR A CA 1
ATOM 1531 C C . TYR A 1 188 ? 14.523 -2.813 -21.010 1.00 97.19 188 TYR A C 1
ATOM 1533 O O . TYR A 1 188 ? 14.888 -2.125 -21.967 1.00 97.19 188 TYR A O 1
ATOM 1541 N N . ALA A 1 189 ? 15.289 -2.990 -19.933 1.00 97.31 189 ALA A N 1
ATOM 1542 C CA . ALA A 1 189 ? 16.614 -2.398 -19.808 1.00 97.31 189 ALA A CA 1
ATOM 1543 C C . ALA A 1 189 ? 17.650 -3.130 -20.676 1.00 97.31 189 ALA A C 1
ATOM 1545 O O . ALA A 1 189 ? 18.373 -2.473 -21.427 1.00 97.31 189 ALA A O 1
A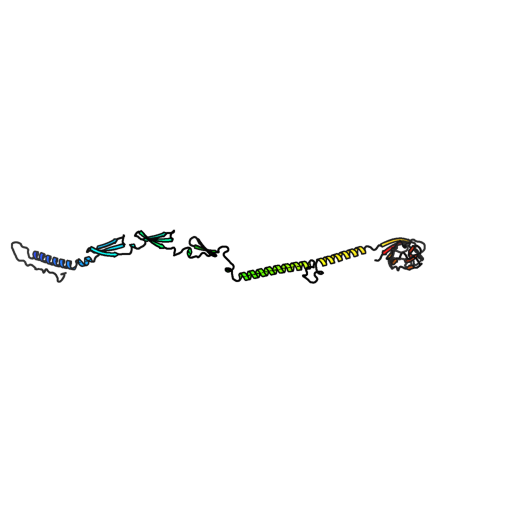TOM 1546 N N . HIS A 1 190 ? 17.709 -4.464 -20.597 1.00 95.19 190 HIS A N 1
ATOM 1547 C CA . HIS A 1 190 ? 18.750 -5.244 -21.280 1.00 95.19 190 HIS A CA 1
ATOM 1548 C C . HIS A 1 190 ? 18.314 -6.596 -21.872 1.00 95.19 190 HIS A C 1
ATOM 1550 O O . HIS A 1 190 ? 19.147 -7.269 -22.468 1.00 95.19 190 HIS A O 1
ATOM 1556 N N . GLY A 1 191 ? 17.053 -7.018 -21.734 1.00 94.81 191 GLY A N 1
ATOM 1557 C CA . GLY A 1 191 ? 16.602 -8.346 -22.188 1.00 94.81 191 GLY A CA 1
ATOM 1558 C C . GLY A 1 191 ? 17.101 -9.503 -21.305 1.00 94.81 191 GLY A C 1
ATOM 1559 O O . GLY A 1 191 ? 17.518 -9.275 -20.173 1.00 94.81 191 GLY A O 1
ATOM 1560 N N . GLY A 1 192 ? 17.044 -10.751 -21.775 1.00 93.44 192 GLY A N 1
ATOM 1561 C CA . GLY A 1 192 ? 17.606 -11.920 -21.081 1.00 93.44 192 GLY A CA 1
ATOM 1562 C C . GLY A 1 192 ? 16.864 -12.412 -19.834 1.00 93.44 192 GLY A C 1
ATOM 1563 O O . GLY A 1 192 ? 17.397 -13.238 -19.093 1.00 93.44 192 GLY A O 1
ATOM 1564 N N . THR A 1 193 ? 15.652 -11.924 -19.572 1.00 93.62 193 THR A N 1
ATOM 1565 C CA . THR A 1 193 ? 14.877 -12.239 -18.358 1.00 93.62 193 THR A CA 1
ATOM 1566 C C . THR A 1 193 ? 13.829 -13.339 -18.552 1.00 93.62 193 THR A C 1
ATOM 1568 O O . THR A 1 193 ? 13.297 -13.874 -17.579 1.00 93.62 193 THR A O 1
ATOM 1571 N N . GLY A 1 194 ? 13.499 -13.678 -19.798 1.00 93.19 194 GLY A N 1
ATOM 1572 C CA . GLY A 1 194 ? 12.434 -14.599 -20.186 1.00 93.19 194 GLY A CA 1
ATOM 1573 C C . GLY A 1 194 ? 11.014 -14.064 -19.970 1.00 93.19 194 GLY A C 1
ATOM 1574 O O . GLY A 1 194 ? 10.061 -14.829 -20.103 1.00 93.19 194 GLY A O 1
ATOM 1575 N N . VAL A 1 195 ? 10.846 -12.784 -19.613 1.00 94.19 195 VAL A N 1
ATOM 1576 C CA . VAL A 1 195 ? 9.536 -12.205 -19.252 1.00 94.19 195 VAL A CA 1
ATOM 1577 C C . VAL A 1 195 ? 8.719 -11.804 -20.476 1.00 94.19 195 VAL A C 1
ATOM 1579 O O . VAL A 1 195 ? 7.490 -11.883 -20.448 1.00 94.19 195 VAL A O 1
ATOM 1582 N N . ARG A 1 196 ? 9.376 -11.359 -21.551 1.00 95.25 196 ARG A N 1
ATOM 1583 C CA . ARG A 1 196 ? 8.709 -10.805 -22.731 1.00 95.25 196 ARG A CA 1
ATOM 1584 C C . ARG A 1 196 ? 9.289 -11.370 -24.020 1.00 95.25 196 ARG A C 1
ATOM 1586 O O . ARG A 1 196 ? 10.498 -11.494 -24.181 1.00 95.25 196 ARG A O 1
ATOM 1593 N N . GLU A 1 197 ? 8.406 -11.673 -24.965 1.00 94.75 197 GLU A N 1
ATOM 1594 C CA . GLU A 1 197 ? 8.797 -12.097 -26.307 1.00 94.75 197 GLU A CA 1
ATOM 1595 C C . GLU A 1 197 ? 9.550 -10.972 -27.038 1.00 94.75 197 GLU A C 1
ATOM 1597 O O . GLU A 1 197 ? 9.124 -9.816 -27.028 1.00 94.75 197 GLU A O 1
ATOM 1602 N N . GLY A 1 198 ? 10.681 -11.309 -27.665 1.00 92.44 198 GLY A N 1
ATOM 1603 C CA . GLY A 1 198 ? 11.496 -10.358 -28.431 1.00 92.44 198 GLY A CA 1
ATOM 1604 C C . GLY A 1 198 ? 12.379 -9.423 -27.595 1.00 92.44 198 GLY A C 1
ATOM 1605 O O . GLY A 1 198 ? 13.000 -8.520 -28.159 1.00 92.44 198 GLY A O 1
ATOM 1606 N N . GLU A 1 199 ? 12.479 -9.636 -26.279 1.00 95.31 199 GLU A N 1
ATOM 1607 C CA . GLU A 1 199 ? 13.261 -8.774 -25.382 1.00 95.31 199 GLU A CA 1
ATOM 1608 C C . GLU A 1 199 ? 14.749 -8.684 -25.744 1.00 95.31 199 GLU A C 1
ATOM 1610 O O . GLU A 1 199 ? 15.360 -7.659 -25.480 1.00 95.31 199 GLU A O 1
ATOM 1615 N N . GLU A 1 200 ? 15.314 -9.699 -26.403 1.00 93.56 200 GLU A N 1
ATOM 1616 C CA . GLU A 1 200 ? 16.710 -9.711 -26.876 1.00 93.56 200 GLU A CA 1
ATOM 1617 C C . GLU A 1 200 ? 16.995 -8.657 -27.947 1.00 93.56 200 GLU A C 1
ATOM 1619 O O . GLU A 1 200 ? 18.147 -8.336 -28.202 1.00 93.56 200 GLU A O 1
ATOM 1624 N N . THR A 1 201 ? 15.958 -8.140 -28.607 1.00 93.44 201 THR A N 1
ATOM 1625 C CA . THR A 1 201 ? 16.088 -7.160 -29.698 1.00 93.44 201 THR A CA 1
ATOM 1626 C C . THR A 1 201 ? 15.385 -5.841 -29.413 1.00 93.44 201 THR A C 1
ATOM 1628 O O . THR A 1 201 ? 15.724 -4.826 -30.015 1.00 93.44 201 THR A O 1
ATOM 1631 N N . ASP A 1 202 ? 14.413 -5.847 -28.502 1.00 95.00 202 ASP A N 1
ATOM 1632 C CA . ASP A 1 202 ? 13.610 -4.685 -28.135 1.00 95.00 202 ASP A CA 1
ATOM 1633 C C . ASP A 1 202 ? 13.920 -4.263 -26.697 1.00 95.00 202 ASP A C 1
ATOM 1635 O O . ASP A 1 202 ? 13.096 -4.400 -25.798 1.00 95.00 202 ASP A O 1
ATOM 1639 N N . ASN A 1 203 ? 15.139 -3.796 -26.448 1.00 96.69 203 ASN A N 1
ATOM 1640 C CA . ASN A 1 203 ? 15.560 -3.306 -25.139 1.00 96.69 203 ASN A CA 1
ATOM 1641 C C . ASN A 1 203 ? 16.485 -2.091 -25.287 1.00 96.69 203 ASN A C 1
ATOM 1643 O O . ASN A 1 203 ? 17.058 -1.839 -26.351 1.00 96.69 203 ASN A O 1
ATOM 1647 N N . ALA A 1 204 ? 16.627 -1.316 -24.212 1.00 97.44 204 ALA A N 1
ATOM 1648 C CA . ALA A 1 204 ? 17.403 -0.079 -24.230 1.00 97.44 204 ALA A CA 1
ATOM 1649 C C . ALA A 1 204 ? 18.884 -0.302 -24.592 1.00 97.44 204 ALA A C 1
ATOM 1651 O O . ALA A 1 204 ? 19.467 0.520 -25.304 1.00 97.44 204 ALA A O 1
ATOM 1652 N N . MET A 1 205 ? 19.486 -1.404 -24.136 1.00 96.25 205 MET A N 1
ATOM 1653 C CA . MET A 1 205 ? 20.878 -1.750 -24.434 1.00 96.25 205 MET A CA 1
ATOM 1654 C C . MET A 1 205 ? 21.105 -1.999 -25.933 1.00 96.25 205 MET A C 1
ATOM 1656 O O . MET A 1 205 ? 22.066 -1.475 -26.502 1.00 96.25 205 MET A O 1
ATOM 1660 N N . GLU A 1 206 ? 20.199 -2.715 -26.597 1.00 95.38 206 GLU A N 1
ATOM 1661 C CA . GLU A 1 206 ? 20.271 -2.965 -28.037 1.00 95.38 206 GLU A CA 1
ATOM 1662 C C . GLU A 1 206 ? 20.061 -1.699 -28.863 1.00 95.38 206 GLU A C 1
ATOM 1664 O O . GLU A 1 206 ? 20.825 -1.440 -29.797 1.00 95.38 206 GLU A O 1
ATOM 1669 N N . TYR A 1 207 ? 19.092 -0.855 -28.498 1.00 96.19 207 TYR A N 1
ATOM 1670 C CA . TYR A 1 207 ? 18.916 0.438 -29.164 1.00 96.19 207 TYR A CA 1
ATOM 1671 C C . TYR A 1 207 ? 20.158 1.328 -29.017 1.00 96.19 207 TYR A C 1
ATOM 1673 O O . TYR A 1 207 ? 20.585 1.960 -29.986 1.00 96.19 207 TYR A O 1
ATOM 1681 N N . ALA A 1 208 ? 20.789 1.339 -27.838 1.00 96.88 208 ALA A N 1
ATOM 1682 C CA . ALA A 1 208 ? 22.036 2.066 -27.618 1.00 96.88 208 ALA A CA 1
ATOM 1683 C C . ALA A 1 208 ? 23.189 1.512 -28.475 1.00 96.88 208 ALA A C 1
ATOM 1685 O O . ALA A 1 208 ? 23.945 2.289 -29.066 1.00 96.88 208 ALA A O 1
ATOM 1686 N N . ARG A 1 209 ? 23.303 0.182 -28.602 1.00 95.25 209 ARG A N 1
ATOM 1687 C CA . ARG A 1 209 ? 24.293 -0.468 -29.476 1.00 95.25 209 ARG A CA 1
ATOM 1688 C C . ARG A 1 209 ? 24.090 -0.073 -30.940 1.00 95.25 209 ARG A C 1
ATOM 1690 O O . ARG A 1 209 ? 25.040 0.359 -31.589 1.00 95.25 209 ARG A O 1
ATOM 1697 N N . GLN A 1 210 ? 22.863 -0.163 -31.450 1.00 95.19 210 GLN A N 1
ATOM 1698 C CA . GLN A 1 210 ? 22.537 0.192 -32.838 1.00 95.19 210 GLN A CA 1
ATOM 1699 C C . GLN A 1 210 ? 22.804 1.673 -33.144 1.00 95.19 210 GLN A C 1
ATOM 1701 O O . GLN A 1 210 ? 23.288 2.014 -34.231 1.00 95.19 210 GLN A O 1
ATOM 1706 N N . ALA A 1 211 ? 22.512 2.558 -32.188 1.00 95.31 211 ALA A N 1
ATOM 1707 C CA . ALA A 1 211 ? 22.816 3.979 -32.304 1.00 95.31 211 ALA A CA 1
ATOM 1708 C C . ALA A 1 211 ? 24.329 4.218 -32.404 1.00 95.31 211 ALA A C 1
ATOM 1710 O O . ALA A 1 211 ? 24.768 4.960 -33.283 1.00 95.31 211 ALA A O 1
ATOM 1711 N N . LYS A 1 212 ? 25.126 3.538 -31.568 1.00 96.06 212 LYS A N 1
ATOM 1712 C CA . LYS A 1 212 ? 26.590 3.611 -31.621 1.00 96.06 212 LYS A CA 1
ATOM 1713 C C . LYS A 1 212 ? 27.135 3.135 -32.967 1.00 96.06 212 LYS A C 1
ATOM 1715 O O . LYS A 1 212 ? 27.874 3.867 -33.606 1.00 96.06 212 LYS A O 1
ATOM 1720 N N . GLU A 1 213 ? 26.709 1.969 -33.446 1.00 94.62 213 GLU A N 1
ATOM 1721 C CA . GLU A 1 213 ? 27.152 1.453 -34.750 1.00 94.62 213 GLU A CA 1
ATOM 1722 C C . GLU A 1 213 ? 26.800 2.394 -35.907 1.00 94.62 213 GLU A C 1
ATOM 1724 O O . GLU A 1 213 ? 27.533 2.494 -36.888 1.00 94.62 213 GLU A O 1
ATOM 1729 N N . SER A 1 214 ? 25.663 3.084 -35.815 1.00 93.81 214 SER A N 1
ATOM 1730 C CA . SER A 1 214 ? 25.267 4.075 -36.816 1.00 93.81 214 SER A CA 1
ATOM 1731 C C . SER A 1 214 ? 26.132 5.334 -36.752 1.00 93.81 214 SER A C 1
ATOM 1733 O O . SER A 1 214 ? 26.474 5.871 -37.804 1.00 93.81 214 SER A O 1
ATOM 1735 N N . ALA A 1 215 ? 26.504 5.779 -35.549 1.00 93.44 215 ALA A N 1
ATOM 1736 C CA . ALA A 1 215 ? 27.436 6.885 -35.355 1.00 93.44 215 ALA A CA 1
ATOM 1737 C C . ALA A 1 215 ? 28.834 6.538 -35.894 1.00 93.44 215 ALA A C 1
ATOM 1739 O O . ALA A 1 215 ? 29.370 7.299 -36.696 1.00 93.44 215 ALA A O 1
ATOM 1740 N N . ASP A 1 216 ? 29.356 5.356 -35.552 1.00 91.69 216 ASP A N 1
ATOM 1741 C CA . ASP A 1 216 ? 30.657 4.868 -36.021 1.00 91.69 216 ASP A CA 1
ATOM 1742 C C . ASP A 1 216 ? 30.685 4.787 -37.563 1.00 91.69 216 ASP A C 1
ATOM 1744 O O . ASP A 1 216 ? 31.616 5.268 -38.206 1.00 91.69 216 ASP A O 1
ATOM 1748 N N . ARG A 1 217 ? 29.618 4.268 -38.196 1.00 88.81 217 ARG A N 1
ATOM 1749 C CA . ARG A 1 217 ? 29.498 4.249 -39.669 1.00 88.81 217 ARG A CA 1
ATOM 1750 C C . ARG A 1 217 ? 29.479 5.645 -40.291 1.00 88.81 217 ARG A C 1
ATOM 1752 O O . ARG A 1 217 ? 30.021 5.830 -41.379 1.00 88.81 217 ARG A O 1
ATOM 1759 N N . ALA A 1 218 ? 28.817 6.609 -39.653 1.00 87.56 218 ALA A N 1
ATOM 1760 C CA . ALA A 1 218 ? 28.769 7.977 -40.157 1.00 87.56 218 ALA A CA 1
ATOM 1761 C C . ALA A 1 218 ? 30.157 8.635 -40.121 1.00 87.56 218 ALA A C 1
ATOM 1763 O O . ALA A 1 218 ? 30.535 9.309 -41.079 1.00 87.56 218 ALA A O 1
ATOM 1764 N N . GLU A 1 219 ? 30.927 8.399 -39.057 1.00 86.25 219 GLU A N 1
ATOM 1765 C CA . GLU A 1 219 ? 32.313 8.859 -38.939 1.00 86.25 219 GLU A CA 1
ATOM 1766 C C . GLU A 1 219 ? 33.212 8.241 -40.022 1.00 86.25 219 GLU A C 1
ATOM 1768 O O . GLU A 1 219 ? 33.955 8.959 -40.698 1.00 86.25 219 GLU A O 1
ATOM 1773 N N . ASP A 1 220 ? 33.070 6.938 -40.274 1.00 81.75 220 ASP A N 1
ATOM 1774 C CA . ASP A 1 220 ? 33.835 6.226 -41.301 1.00 81.75 220 ASP A CA 1
ATOM 1775 C C . ASP A 1 220 ? 33.580 6.803 -42.708 1.00 81.75 220 ASP A C 1
ATOM 1777 O O . ASP A 1 220 ? 34.518 7.076 -43.458 1.00 81.75 220 ASP A O 1
ATOM 1781 N N . ILE A 1 221 ? 32.319 7.098 -43.047 1.00 80.38 221 ILE A N 1
ATOM 1782 C CA . ILE A 1 221 ? 31.947 7.732 -44.326 1.00 80.38 221 ILE A CA 1
ATOM 1783 C C . ILE A 1 221 ? 32.578 9.123 -44.469 1.00 80.38 221 ILE A C 1
ATOM 1785 O O . ILE A 1 221 ? 33.082 9.468 -45.542 1.00 80.38 221 ILE A O 1
ATOM 1789 N N . ILE A 1 222 ? 32.559 9.930 -43.404 1.00 75.25 222 ILE A N 1
ATOM 1790 C CA . ILE A 1 222 ? 33.143 11.278 -43.417 1.00 75.25 222 ILE A CA 1
ATOM 1791 C C . ILE A 1 222 ? 34.659 11.196 -43.618 1.00 75.25 222 ILE A C 1
ATOM 1793 O O . ILE A 1 222 ? 35.201 11.919 -44.455 1.00 75.25 222 ILE A O 1
ATOM 1797 N N . SER A 1 223 ? 35.334 10.285 -42.915 1.00 68.94 223 SER A N 1
ATOM 1798 C CA . SER A 1 223 ? 36.785 10.112 -43.034 1.00 68.94 223 SER A CA 1
ATOM 1799 C C . SER A 1 223 ? 37.221 9.634 -44.428 1.00 68.94 223 SER A C 1
ATOM 1801 O O . SER A 1 223 ? 38.260 10.061 -44.929 1.00 68.94 223 SER A O 1
ATOM 1803 N N . GLN A 1 224 ? 36.408 8.820 -45.109 1.00 62.09 224 GLN A N 1
ATOM 1804 C CA . GLN A 1 224 ? 36.677 8.386 -46.485 1.00 62.09 224 GLN A CA 1
ATOM 1805 C C . GLN A 1 224 ? 36.413 9.494 -47.519 1.00 62.09 224 GLN A C 1
ATOM 1807 O O . GLN A 1 224 ? 37.141 9.592 -48.511 1.00 62.09 224 GLN A O 1
ATOM 1812 N N . GLY A 1 225 ? 35.425 10.364 -47.283 1.00 56.44 225 GLY A N 1
ATOM 1813 C CA . GLY A 1 225 ? 35.073 11.477 -48.174 1.00 56.44 225 GLY A CA 1
ATOM 1814 C C . GLY A 1 225 ? 36.168 12.537 -48.352 1.00 56.44 225 GLY A C 1
ATOM 1815 O O . GLY A 1 225 ? 36.197 13.207 -49.385 1.00 56.44 225 GLY A O 1
ATOM 1816 N N . ASP A 1 226 ? 37.097 12.651 -47.398 1.00 55.50 226 ASP A N 1
ATOM 1817 C CA . ASP A 1 226 ? 38.189 13.639 -47.411 1.00 55.50 226 ASP A CA 1
ATOM 1818 C C . ASP A 1 226 ? 39.470 13.136 -48.122 1.00 55.50 226 ASP A C 1
ATOM 1820 O O . ASP A 1 226 ? 40.463 13.850 -48.246 1.00 55.50 226 ASP A O 1
ATOM 1824 N N . THR A 1 227 ? 39.470 11.901 -48.644 1.00 53.34 227 THR A N 1
ATOM 1825 C CA . THR A 1 227 ? 40.670 11.260 -49.229 1.00 53.34 227 THR A CA 1
ATOM 1826 C C . THR A 1 227 ? 40.827 11.403 -50.748 1.00 53.34 227 THR A C 1
ATOM 1828 O O . THR A 1 227 ? 41.733 10.795 -51.325 1.00 53.34 227 THR A O 1
ATOM 1831 N N . SER A 1 228 ? 40.003 12.203 -51.443 1.00 62.53 228 SER A N 1
ATOM 1832 C CA . SER A 1 228 ? 40.206 12.424 -52.884 1.00 62.53 228 SER A CA 1
ATOM 1833 C C . SER A 1 228 ? 41.489 13.234 -53.123 1.00 62.53 228 SER A C 1
ATOM 1835 O O . SER A 1 228 ? 41.465 14.462 -53.103 1.00 62.53 228 SER A O 1
ATOM 1837 N N . GLU A 1 229 ? 42.612 12.540 -53.328 1.00 69.88 229 GLU A N 1
ATOM 1838 C CA . GLU A 1 229 ? 43.920 13.103 -53.680 1.00 69.88 229 GLU A CA 1
ATOM 1839 C C . GLU A 1 229 ? 43.751 13.977 -54.939 1.00 69.88 229 GLU A C 1
ATOM 1841 O O . GLU A 1 229 ? 43.531 13.463 -56.041 1.00 69.88 229 GLU A O 1
ATOM 1846 N N . ILE A 1 230 ? 43.776 15.306 -54.770 1.00 86.19 230 ILE A N 1
ATOM 1847 C CA . ILE A 1 230 ? 43.826 16.255 -55.887 1.00 86.19 230 ILE A CA 1
ATOM 1848 C C . ILE A 1 230 ? 45.296 16.489 -56.209 1.00 86.19 230 ILE A C 1
ATOM 1850 O O . ILE A 1 230 ? 45.989 17.216 -55.499 1.00 86.19 230 ILE A O 1
ATOM 1854 N N . VAL A 1 231 ? 45.766 15.902 -57.304 1.00 91.50 231 VAL A N 1
ATOM 1855 C CA . VAL A 1 231 ? 47.113 16.172 -57.819 1.00 91.50 231 VAL A CA 1
ATOM 1856 C C . VAL A 1 231 ? 47.044 17.424 -58.690 1.00 91.50 231 VAL A C 1
ATOM 1858 O O . VAL A 1 231 ? 46.279 17.456 -59.653 1.00 91.50 231 VAL A O 1
ATOM 1861 N N . THR A 1 232 ? 47.812 18.462 -58.353 1.00 94.19 232 THR A N 1
ATOM 1862 C CA . THR A 1 232 ? 47.916 19.696 -59.153 1.00 94.19 232 THR A CA 1
ATOM 1863 C C . THR A 1 232 ? 49.280 19.747 -59.830 1.00 94.19 232 THR A C 1
ATOM 1865 O O . THR A 1 232 ? 50.298 19.619 -59.155 1.00 94.19 232 THR A O 1
ATOM 1868 N N . ILE A 1 233 ? 49.303 19.920 -61.150 1.00 95.06 233 ILE A N 1
ATOM 1869 C CA . ILE A 1 233 ? 50.521 19.987 -61.961 1.00 95.06 233 ILE A CA 1
ATOM 1870 C C . ILE A 1 233 ? 50.451 21.229 -62.842 1.00 95.06 233 ILE A C 1
ATOM 1872 O O . ILE A 1 233 ? 49.517 21.389 -63.625 1.00 95.06 233 ILE A O 1
ATOM 1876 N N . GLU A 1 234 ? 51.458 22.085 -62.742 1.00 95.00 234 GLU A N 1
ATOM 1877 C CA . GLU A 1 234 ? 51.580 23.293 -63.556 1.00 95.00 234 GLU A CA 1
ATOM 1878 C C . GLU A 1 234 ? 52.580 23.057 -64.689 1.00 95.00 234 GLU A C 1
ATOM 1880 O O . GLU A 1 234 ? 53.641 22.457 -64.484 1.00 95.00 234 GLU A O 1
ATOM 1885 N N . LYS A 1 235 ? 52.233 23.486 -65.903 1.00 92.56 235 LYS A N 1
ATOM 1886 C CA . LYS A 1 235 ? 53.084 23.367 -67.089 1.00 92.56 235 LYS A CA 1
ATOM 1887 C C . LYS A 1 235 ? 53.006 24.642 -67.912 1.00 92.56 235 LYS A C 1
ATOM 1889 O O . LYS A 1 235 ? 51.919 25.155 -68.145 1.00 92.56 235 LYS A O 1
ATOM 1894 N N . SER A 1 236 ? 54.145 25.067 -68.436 1.00 89.56 236 SER A N 1
ATOM 1895 C CA . SER A 1 236 ? 54.223 26.155 -69.406 1.00 89.56 236 SER A CA 1
ATOM 1896 C C . SER A 1 236 ? 54.513 25.547 -70.781 1.00 89.56 236 SER A C 1
ATOM 1898 O O . SER A 1 236 ? 55.593 24.995 -70.995 1.00 89.56 236 SER A O 1
ATOM 1900 N N . LEU A 1 237 ? 53.534 25.561 -71.691 1.00 87.62 237 LEU A N 1
ATOM 1901 C CA . LEU A 1 237 ? 53.591 24.864 -72.989 1.00 87.62 237 LEU A CA 1
ATOM 1902 C C . LEU A 1 237 ? 53.138 25.782 -74.123 1.00 87.62 237 LEU A C 1
ATOM 1904 O O . LEU A 1 237 ? 52.343 26.682 -73.892 1.00 87.62 237 LEU A O 1
ATOM 1908 N N . SER A 1 238 ? 53.541 25.497 -75.361 1.00 84.81 238 SER A N 1
ATOM 1909 C CA . SER A 1 238 ? 53.064 26.216 -76.556 1.00 84.81 238 SER A CA 1
ATOM 1910 C C . SER A 1 238 ? 52.272 25.270 -77.476 1.00 84.81 238 SER A C 1
ATOM 1912 O O . SER A 1 238 ? 52.833 24.787 -78.462 1.00 84.81 238 SER A O 1
ATOM 1914 N N . PRO A 1 239 ? 51.002 24.926 -77.160 1.00 83.44 239 PRO A N 1
ATOM 1915 C CA . PRO A 1 239 ? 50.221 23.984 -77.959 1.00 83.44 239 PRO A CA 1
ATOM 1916 C C . PRO A 1 239 ? 49.931 24.533 -79.358 1.00 83.44 239 PRO A C 1
ATOM 1918 O O . PRO A 1 239 ? 49.389 25.628 -79.508 1.00 83.44 239 PRO A O 1
ATOM 1921 N N . GLY A 1 240 ? 50.269 23.750 -80.380 1.00 80.75 240 GLY A N 1
ATOM 1922 C CA . GLY A 1 240 ? 49.946 24.028 -81.777 1.00 80.75 240 GLY A CA 1
ATOM 1923 C C . GLY A 1 240 ? 48.860 23.094 -82.310 1.00 80.75 240 GLY A C 1
ATOM 1924 O O . GLY A 1 240 ? 48.117 22.478 -81.548 1.00 80.75 240 GLY A O 1
ATOM 1925 N N . VAL A 1 241 ? 48.791 22.975 -83.638 1.00 82.38 241 VAL A N 1
ATOM 1926 C CA . VAL A 1 241 ? 47.904 22.002 -84.311 1.00 82.38 241 VAL A CA 1
ATOM 1927 C C . VAL A 1 241 ? 48.373 20.558 -84.149 1.00 82.38 241 VAL A C 1
ATOM 1929 O O . VAL A 1 241 ? 47.569 19.634 -84.238 1.00 82.38 241 VAL A O 1
ATOM 1932 N N . ASP A 1 242 ? 49.665 20.369 -83.890 1.00 88.62 242 ASP A N 1
ATOM 1933 C CA . ASP A 1 242 ? 50.238 19.067 -83.593 1.00 88.62 242 ASP A CA 1
ATOM 1934 C C . ASP A 1 242 ? 50.119 18.757 -82.102 1.00 88.62 242 ASP A C 1
ATOM 1936 O O . ASP A 1 242 ? 50.316 19.618 -81.240 1.00 88.62 242 ASP A O 1
ATOM 1940 N N . TRP A 1 243 ? 49.832 17.494 -81.801 1.00 90.94 243 TRP A N 1
ATOM 1941 C CA . TRP A 1 243 ? 49.824 16.992 -80.435 1.00 90.94 243 TRP A CA 1
ATOM 1942 C C . TRP A 1 243 ? 51.232 17.006 -79.850 1.00 90.94 243 TRP A C 1
ATOM 1944 O O . TRP A 1 243 ? 52.137 16.350 -80.372 1.00 90.94 243 TRP A O 1
ATOM 1954 N N . ILE A 1 244 ? 51.394 17.708 -78.731 1.00 91.69 244 ILE A N 1
ATOM 1955 C CA . ILE A 1 244 ? 52.637 17.740 -77.960 1.00 91.69 244 ILE A CA 1
ATOM 1956 C C . ILE A 1 244 ? 52.434 17.086 -76.595 1.00 91.69 244 ILE A C 1
ATOM 1958 O O . ILE A 1 244 ? 51.341 17.119 -76.028 1.00 91.69 244 ILE A O 1
ATOM 1962 N N . SER A 1 245 ? 53.498 16.500 -76.047 1.00 92.38 245 SER A N 1
ATOM 1963 C CA . SER A 1 245 ? 53.486 15.988 -74.674 1.00 92.38 245 SER A CA 1
ATOM 1964 C C . SER A 1 245 ? 53.349 17.140 -73.683 1.00 92.38 245 SER A C 1
ATOM 1966 O O . SER A 1 245 ? 54.052 18.144 -73.800 1.00 92.38 245 SER A O 1
ATOM 1968 N N . THR A 1 246 ? 52.496 16.980 -72.670 1.00 94.12 246 THR A N 1
ATOM 1969 C CA . THR A 1 246 ? 52.436 17.927 -71.547 1.00 94.12 246 THR A CA 1
ATOM 1970 C C . THR A 1 246 ? 53.563 17.707 -70.538 1.00 94.12 246 THR A C 1
ATOM 1972 O O . THR A 1 246 ? 53.766 18.520 -69.637 1.00 94.12 246 THR A O 1
ATOM 1975 N N . GLY A 1 247 ? 54.290 16.591 -70.655 1.00 92.88 247 GLY A N 1
ATOM 1976 C CA . GLY A 1 247 ? 55.241 16.132 -69.647 1.00 92.88 247 GLY A CA 1
ATOM 1977 C C . GLY A 1 247 ? 54.574 15.574 -68.387 1.00 92.88 247 GLY A C 1
ATOM 1978 O O . GLY A 1 247 ? 55.224 15.568 -67.347 1.00 92.88 247 GLY A O 1
ATOM 1979 N N . ILE A 1 248 ? 53.293 15.187 -68.465 1.00 94.75 248 ILE A N 1
ATOM 1980 C CA . ILE A 1 248 ? 52.595 14.371 -67.460 1.00 94.75 248 ILE A CA 1
ATOM 1981 C C . ILE A 1 248 ? 52.597 12.924 -67.965 1.00 94.75 248 ILE A C 1
ATOM 1983 O O . ILE A 1 248 ? 52.097 12.641 -69.059 1.00 94.75 248 ILE A O 1
ATOM 1987 N N . GLN A 1 249 ? 53.189 12.025 -67.187 1.00 92.81 249 GLN A N 1
ATOM 1988 C CA . GLN A 1 249 ? 53.538 10.656 -67.559 1.00 92.81 249 GLN A CA 1
ATOM 1989 C C . GLN A 1 249 ? 53.328 9.675 -66.393 1.00 92.81 249 GLN A C 1
ATOM 1991 O O . GLN A 1 249 ? 52.748 10.020 -65.364 1.00 92.81 249 GLN A O 1
ATOM 1996 N N . LYS A 1 250 ? 53.739 8.412 -66.571 1.00 88.88 250 LYS A N 1
ATOM 1997 C CA . LYS A 1 250 ? 53.384 7.288 -65.688 1.00 88.88 250 LYS A CA 1
ATOM 1998 C C . LYS A 1 250 ? 53.666 7.498 -64.192 1.00 88.88 250 LYS A C 1
ATOM 2000 O O . LYS A 1 250 ? 52.965 6.900 -63.382 1.00 88.88 250 LYS A O 1
ATOM 2005 N N . GLU A 1 251 ? 54.667 8.295 -63.820 1.00 89.38 251 GLU A N 1
ATOM 2006 C CA . GLU A 1 251 ? 55.002 8.574 -62.418 1.00 89.38 251 GLU A CA 1
ATOM 2007 C C . GLU A 1 251 ? 54.113 9.644 -61.769 1.00 89.38 251 GLU A C 1
ATOM 2009 O O . GLU A 1 251 ? 54.012 9.681 -60.545 1.00 89.38 251 GLU A O 1
ATOM 2014 N N . ASP A 1 252 ? 53.465 10.497 -62.565 1.00 91.50 252 ASP A N 1
ATOM 2015 C CA . ASP A 1 252 ? 52.759 11.680 -62.063 1.00 91.50 252 ASP A CA 1
ATOM 2016 C C . ASP A 1 252 ? 51.363 11.355 -61.517 1.00 91.50 252 ASP A C 1
ATOM 2018 O O . ASP A 1 252 ? 50.821 12.096 -60.697 1.00 91.50 252 ASP A O 1
ATOM 2022 N N . LEU A 1 253 ? 50.763 10.248 -61.967 1.00 91.00 253 LEU A N 1
ATOM 2023 C CA . LEU A 1 253 ? 49.424 9.819 -61.570 1.00 91.00 253 LEU A CA 1
ATOM 2024 C C . LEU A 1 253 ? 49.378 8.305 -61.349 1.00 91.00 253 LEU A C 1
ATOM 2026 O O . LEU A 1 253 ? 49.865 7.510 -62.156 1.00 91.00 253 LEU A O 1
ATOM 2030 N N . LYS A 1 254 ? 48.727 7.894 -60.258 1.00 89.50 254 LYS A N 1
ATOM 2031 C CA . LYS A 1 254 ? 48.438 6.483 -59.964 1.00 89.50 254 LYS A CA 1
ATOM 2032 C C . LYS A 1 254 ? 47.339 5.959 -60.897 1.00 89.50 254 LYS A C 1
ATOM 2034 O O . LYS A 1 254 ? 46.587 6.726 -61.490 1.00 89.50 254 LYS A O 1
ATOM 2039 N N . THR A 1 255 ? 47.195 4.638 -60.992 1.00 89.75 255 THR A N 1
ATOM 2040 C CA . THR A 1 255 ? 46.062 4.035 -61.711 1.00 89.75 255 THR A CA 1
ATOM 2041 C C . THR A 1 255 ? 44.725 4.496 -61.122 1.00 89.75 255 THR A C 1
ATOM 2043 O O . THR A 1 255 ? 44.530 4.441 -59.899 1.00 89.75 255 THR A O 1
ATOM 2046 N N . GLY A 1 256 ? 43.787 4.905 -61.978 1.00 90.50 256 GLY A N 1
ATOM 2047 C CA . GLY A 1 256 ? 42.431 5.260 -61.563 1.00 90.50 256 GLY A CA 1
ATOM 2048 C C . GLY A 1 256 ? 41.663 6.102 -62.570 1.00 90.50 256 GLY A C 1
ATOM 2049 O O . GLY A 1 256 ? 42.190 6.520 -63.597 1.00 90.50 256 GLY A O 1
ATOM 2050 N N . SER A 1 257 ? 40.399 6.361 -62.253 1.00 91.31 257 SER A N 1
ATOM 2051 C CA . SER A 1 257 ? 39.564 7.300 -62.998 1.00 91.31 257 SER A CA 1
ATOM 2052 C C . SER A 1 257 ? 39.657 8.680 -62.357 1.00 91.31 257 SER A C 1
ATOM 2054 O O . SER A 1 257 ? 39.622 8.804 -61.135 1.00 91.31 257 SER A O 1
ATOM 2056 N N . TYR A 1 258 ? 39.788 9.716 -63.173 1.00 92.75 258 TYR A N 1
ATOM 2057 C CA . TYR A 1 258 ? 40.037 11.079 -62.730 1.00 92.75 258 TYR A CA 1
ATOM 2058 C C . TYR A 1 258 ? 39.060 12.042 -63.386 1.00 92.75 258 TYR A C 1
ATOM 2060 O O . TYR A 1 258 ? 38.819 11.967 -64.592 1.00 92.75 258 TYR A O 1
ATOM 2068 N N . VAL A 1 259 ? 38.570 12.998 -62.599 1.00 93.88 259 VAL A N 1
ATOM 2069 C CA . VAL A 1 259 ? 38.105 14.274 -63.143 1.00 93.88 259 VAL A CA 1
ATOM 2070 C C . VAL A 1 259 ? 39.345 15.120 -63.401 1.00 93.88 259 VAL A C 1
ATOM 2072 O O . VAL A 1 259 ? 40.127 15.385 -62.484 1.00 93.88 259 VAL A O 1
ATOM 2075 N N . VAL A 1 260 ? 39.535 15.506 -64.657 1.00 94.50 260 VAL A N 1
ATOM 2076 C CA . VAL A 1 260 ? 40.629 16.365 -65.101 1.00 94.50 260 VAL A CA 1
ATOM 2077 C C . VAL A 1 260 ? 40.090 17.770 -65.253 1.00 94.50 260 VAL A C 1
ATOM 2079 O O . VAL A 1 260 ? 39.150 17.987 -66.014 1.00 94.50 260 VAL A O 1
ATOM 2082 N N . THR A 1 261 ? 40.720 18.719 -64.576 1.00 94.38 261 THR A N 1
ATOM 2083 C CA . THR A 1 261 ? 40.482 20.143 -64.776 1.00 94.38 261 THR A CA 1
ATOM 2084 C C . THR A 1 261 ? 41.740 20.772 -65.348 1.00 94.38 261 THR A C 1
ATOM 2086 O O . THR A 1 261 ? 42.815 20.616 -64.779 1.00 94.38 261 THR A O 1
ATOM 2089 N N . LEU A 1 262 ? 41.614 21.502 -66.448 1.00 92.12 262 LEU A N 1
ATOM 2090 C CA . LEU A 1 262 ? 42.682 22.315 -67.013 1.00 92.12 262 LEU A CA 1
ATOM 2091 C C . LEU A 1 262 ? 42.259 23.780 -66.947 1.00 92.12 262 LEU A C 1
ATOM 2093 O O . LEU A 1 262 ? 41.237 24.158 -67.514 1.00 92.12 262 LEU A O 1
ATOM 2097 N N . TYR A 1 263 ? 43.043 24.593 -66.254 1.00 90.25 263 TYR A N 1
ATOM 2098 C CA . TYR A 1 263 ? 42.848 26.032 -66.176 1.00 90.25 263 TYR A CA 1
ATOM 2099 C C . TYR A 1 263 ? 43.911 26.765 -66.990 1.00 90.25 263 TYR A C 1
ATOM 2101 O O . TYR A 1 263 ? 45.096 26.435 -66.906 1.00 90.25 263 TYR A O 1
ATOM 2109 N N . VAL A 1 264 ? 43.470 27.768 -67.745 1.00 84.50 264 VAL A N 1
ATOM 2110 C CA . VAL A 1 264 ? 44.312 28.665 -68.536 1.00 84.50 264 VAL A CA 1
ATOM 2111 C C . VAL A 1 264 ? 43.795 30.098 -68.397 1.00 84.50 264 VAL A C 1
ATOM 2113 O O . VAL A 1 264 ? 42.591 30.359 -68.474 1.00 84.50 264 VAL A O 1
ATOM 2116 N N . ASN A 1 265 ? 44.703 31.046 -68.178 1.00 78.12 265 ASN A N 1
ATOM 2117 C CA . ASN A 1 265 ? 44.358 32.459 -68.071 1.00 78.12 265 ASN A CA 1
ATOM 2118 C C . ASN A 1 265 ? 45.376 33.324 -68.809 1.00 78.12 265 ASN A C 1
ATOM 2120 O O . ASN A 1 265 ? 46.439 33.612 -68.271 1.00 78.12 265 ASN A O 1
ATOM 2124 N N . GLU A 1 266 ? 45.026 33.752 -70.021 1.00 69.62 266 GLU A N 1
ATOM 2125 C CA . GLU A 1 266 ? 45.883 34.567 -70.878 1.00 69.62 266 GLU A CA 1
ATOM 2126 C C . GLU A 1 266 ? 45.065 35.668 -71.578 1.00 69.62 266 GLU A C 1
ATOM 2128 O O . GLU A 1 266 ? 44.269 35.436 -72.497 1.00 69.62 266 GLU A O 1
ATOM 2133 N N . SER A 1 267 ? 45.263 36.913 -71.143 1.00 58.94 267 SER A N 1
ATOM 2134 C CA . SER A 1 267 ? 44.402 38.040 -71.514 1.00 58.94 267 SER A CA 1
ATOM 2135 C C . SER A 1 267 ? 44.700 38.651 -72.885 1.00 58.94 267 SER A C 1
ATOM 2137 O O . SER A 1 267 ? 43.799 39.221 -73.500 1.00 58.94 267 SER A O 1
ATOM 2139 N N . GLU A 1 268 ? 45.920 38.511 -73.407 1.00 56.59 268 GLU A N 1
ATOM 2140 C CA . GLU A 1 268 ? 46.379 39.291 -74.565 1.00 56.59 268 GLU A CA 1
ATOM 2141 C C . GLU A 1 268 ? 45.743 38.854 -75.900 1.00 56.59 268 GLU A C 1
ATOM 2143 O O . GLU A 1 268 ? 45.638 39.645 -76.834 1.00 56.59 268 GLU A O 1
ATOM 2148 N N . TYR A 1 269 ? 45.230 37.621 -75.985 1.00 54.06 269 TYR A N 1
ATOM 2149 C CA . TYR A 1 269 ? 44.595 37.090 -77.201 1.00 54.06 269 TYR A CA 1
ATOM 2150 C C . TYR A 1 269 ? 43.251 36.396 -76.947 1.00 54.06 269 TYR A C 1
ATOM 2152 O O . TYR A 1 269 ? 42.779 35.606 -77.768 1.00 54.06 269 TYR A O 1
ATOM 2160 N N . GLY A 1 270 ? 42.649 36.744 -75.806 1.00 59.53 270 GLY A N 1
ATOM 2161 C CA . GLY A 1 270 ? 41.314 36.385 -75.352 1.00 59.53 270 GLY A CA 1
ATOM 2162 C C . GLY A 1 270 ? 41.066 34.906 -75.107 1.00 59.53 270 GLY A C 1
ATOM 2163 O O . GLY A 1 270 ? 40.067 34.390 -75.591 1.00 59.53 270 GLY A O 1
ATOM 2164 N N . ILE A 1 271 ? 41.916 34.271 -74.299 1.00 60.31 271 ILE A N 1
ATOM 2165 C CA . ILE A 1 271 ? 41.509 33.142 -73.453 1.00 60.31 271 ILE A CA 1
ATOM 2166 C C . ILE A 1 271 ? 41.502 33.666 -72.017 1.00 60.31 271 ILE A C 1
ATOM 2168 O O . ILE A 1 271 ? 42.501 33.600 -71.307 1.00 60.31 271 ILE A O 1
ATOM 2172 N N . VAL A 1 272 ? 40.391 34.262 -71.594 1.00 65.56 272 VAL A N 1
ATOM 2173 C CA . VAL A 1 272 ? 40.301 34.894 -70.272 1.00 65.56 272 VAL A CA 1
ATOM 2174 C C . VAL A 1 272 ? 39.578 33.948 -69.324 1.00 65.56 272 VAL A C 1
ATOM 2176 O O . VAL A 1 272 ? 38.383 33.695 -69.499 1.00 65.56 272 VAL A O 1
ATOM 2179 N N . ASN A 1 273 ? 40.296 33.471 -68.302 1.00 73.44 273 ASN A N 1
ATOM 2180 C CA . ASN A 1 273 ? 39.773 32.582 -67.260 1.00 73.44 273 ASN A CA 1
ATOM 2181 C C . ASN A 1 273 ? 39.029 31.357 -67.827 1.00 73.44 273 ASN A C 1
ATOM 2183 O O . ASN A 1 273 ? 37.868 31.122 -67.481 1.00 73.44 273 ASN A O 1
ATOM 2187 N N . GLU A 1 274 ? 39.660 30.595 -68.723 1.00 82.75 274 GLU A N 1
ATOM 2188 C CA . GLU A 1 274 ? 39.030 29.401 -69.286 1.00 82.75 274 GLU A CA 1
ATOM 2189 C C . GLU A 1 274 ? 39.378 28.160 -68.467 1.00 82.75 274 GLU A C 1
ATOM 2191 O O . GLU A 1 274 ? 40.532 27.880 -68.141 1.00 82.75 274 GLU A O 1
ATOM 2196 N N . THR A 1 275 ? 38.337 27.409 -68.123 1.00 88.44 275 THR A N 1
ATOM 2197 C CA . THR A 1 275 ? 38.447 26.136 -67.421 1.00 88.44 275 THR A CA 1
ATOM 2198 C C . THR A 1 275 ? 37.854 25.040 -68.283 1.00 88.44 275 THR A C 1
ATOM 2200 O O . THR A 1 275 ? 36.696 25.121 -68.689 1.00 88.44 275 THR A O 1
ATOM 2203 N N . TYR A 1 276 ? 38.637 23.998 -68.517 1.00 91.06 276 TYR A N 1
ATOM 2204 C CA . TYR A 1 276 ? 38.241 22.774 -69.192 1.00 91.06 276 TYR A CA 1
ATOM 2205 C C . TYR A 1 276 ? 38.059 21.677 -68.152 1.00 91.06 276 TYR A C 1
ATOM 2207 O O . TYR A 1 276 ? 38.896 21.528 -67.264 1.00 91.06 276 TYR A O 1
ATOM 2215 N N . VAL A 1 277 ? 36.987 20.900 -68.266 1.00 94.06 277 VAL A N 1
ATOM 2216 C CA . VAL A 1 277 ? 36.711 19.756 -67.396 1.00 94.06 277 VAL A CA 1
ATOM 2217 C C . VAL A 1 277 ? 36.383 18.542 -68.247 1.00 94.06 277 VAL A C 1
ATOM 2219 O O . VAL A 1 277 ? 35.552 18.616 -69.150 1.00 94.06 277 VAL A O 1
ATOM 2222 N N . GLY A 1 278 ? 37.015 17.416 -67.940 1.00 95.19 278 GLY A N 1
ATOM 2223 C CA . GLY A 1 278 ? 36.719 16.126 -68.550 1.00 95.19 278 GLY A CA 1
ATOM 2224 C C . GLY A 1 278 ? 36.925 14.979 -67.575 1.00 95.19 278 GLY A C 1
ATOM 2225 O O . GLY A 1 278 ? 37.362 15.170 -66.440 1.00 95.19 278 GLY A O 1
ATOM 2226 N N . ILE A 1 279 ? 36.612 13.772 -68.031 1.00 94.25 279 ILE A N 1
ATOM 2227 C CA . ILE A 1 279 ? 36.859 12.537 -67.286 1.00 94.25 279 ILE A CA 1
ATOM 2228 C C . ILE A 1 279 ? 37.850 11.704 -68.087 1.00 94.25 279 ILE A C 1
ATOM 2230 O O . ILE A 1 279 ? 37.673 11.514 -69.289 1.00 94.25 279 ILE A O 1
ATOM 2234 N N . MET A 1 280 ? 38.880 11.192 -67.421 1.00 93.12 280 MET A N 1
ATOM 2235 C CA . MET A 1 280 ? 39.834 10.269 -68.027 1.00 93.12 280 MET A CA 1
ATOM 2236 C C . MET A 1 280 ? 40.074 9.065 -67.125 1.00 93.12 280 MET A C 1
ATOM 2238 O O . MET A 1 280 ? 39.940 9.151 -65.906 1.00 93.12 280 MET A O 1
ATOM 2242 N N . HIS A 1 281 ? 40.497 7.956 -67.721 1.00 91.81 281 HIS A N 1
ATOM 2243 C CA . HIS A 1 281 ? 41.098 6.857 -66.980 1.00 91.81 281 HIS A CA 1
ATOM 2244 C C . HIS A 1 281 ? 42.608 6.863 -67.206 1.00 91.81 281 HIS A C 1
ATOM 2246 O O . HIS A 1 281 ? 43.074 6.986 -68.340 1.00 91.81 281 HIS A O 1
ATOM 2252 N N . TRP A 1 282 ? 43.365 6.732 -66.123 1.00 92.06 282 TRP A N 1
ATOM 2253 C CA . TRP A 1 282 ? 44.815 6.672 -66.140 1.00 92.06 282 TRP A CA 1
ATOM 2254 C C . TRP A 1 282 ? 45.279 5.264 -65.787 1.00 92.06 282 TRP A C 1
ATOM 2256 O O . TRP A 1 282 ? 44.989 4.761 -64.702 1.00 92.06 282 TRP A O 1
ATOM 2266 N N . TYR A 1 283 ? 46.023 4.640 -66.697 1.00 90.25 283 TYR A N 1
ATOM 2267 C CA . TYR A 1 283 ? 46.697 3.366 -66.468 1.00 90.25 283 TYR A CA 1
ATOM 2268 C C . TYR A 1 283 ? 48.178 3.503 -66.870 1.00 90.25 283 TYR A C 1
ATOM 2270 O O . TYR A 1 283 ? 48.504 3.410 -68.055 1.00 90.25 283 TYR A O 1
ATOM 2278 N N . PRO A 1 284 ? 49.093 3.736 -65.910 1.00 85.38 284 PRO A N 1
ATOM 2279 C CA . PRO A 1 284 ? 50.474 4.153 -6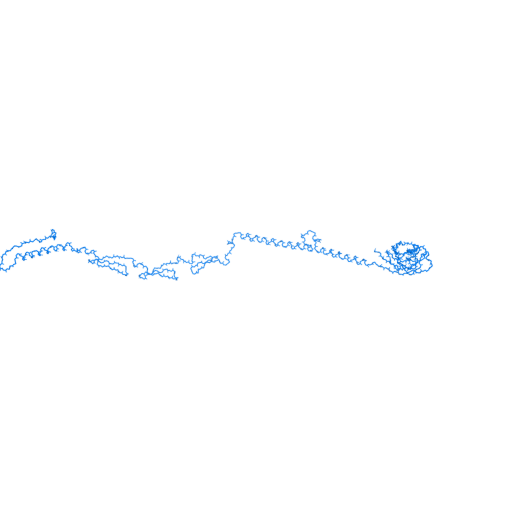6.170 1.00 85.38 284 PRO A CA 1
ATOM 2280 C C . PRO A 1 284 ? 51.311 3.096 -66.902 1.00 85.38 284 PRO A C 1
ATOM 2282 O O . PRO A 1 284 ? 52.307 3.428 -67.538 1.00 85.38 284 PRO A O 1
ATOM 2285 N N . HIS A 1 285 ? 50.912 1.823 -66.853 1.00 82.56 285 HIS A N 1
ATOM 2286 C CA . HIS A 1 285 ? 51.664 0.709 -67.435 1.00 82.56 285 HIS A CA 1
ATOM 2287 C C . HIS A 1 285 ? 51.287 0.382 -68.888 1.00 82.56 285 HIS A C 1
ATOM 2289 O O . HIS A 1 285 ? 51.727 -0.645 -69.409 1.00 82.56 285 HIS A O 1
ATOM 2295 N N . ALA A 1 286 ? 50.516 1.235 -69.571 1.00 74.25 286 ALA A N 1
ATOM 2296 C CA . ALA A 1 286 ? 50.255 1.099 -71.005 1.00 74.25 286 ALA A CA 1
ATOM 2297 C C . ALA A 1 286 ? 51.575 1.188 -71.803 1.00 74.25 286 ALA A C 1
ATOM 2299 O O . ALA A 1 286 ? 52.090 2.276 -72.045 1.00 74.25 286 ALA A O 1
ATOM 2300 N N . SER A 1 287 ? 52.166 0.040 -72.156 1.00 65.44 287 SER A N 1
ATOM 2301 C CA . SER A 1 287 ? 53.579 -0.029 -72.586 1.00 65.44 287 SER A CA 1
ATOM 2302 C C . SER A 1 287 ? 53.797 -0.420 -74.051 1.00 65.44 287 SER A C 1
ATOM 2304 O O . SER A 1 287 ? 54.937 -0.417 -74.513 1.00 65.44 287 SER A O 1
ATOM 2306 N N . TYR A 1 288 ? 52.738 -0.723 -74.807 1.00 64.38 288 TYR A N 1
ATOM 2307 C CA . TYR A 1 288 ? 52.857 -1.204 -76.185 1.00 64.38 288 TYR A CA 1
ATOM 2308 C C . TYR A 1 288 ? 51.725 -0.641 -77.056 1.00 64.38 288 TYR A C 1
ATOM 2310 O O . TYR A 1 288 ? 50.587 -1.077 -76.944 1.00 64.38 288 TYR A O 1
ATOM 2318 N N . GLY A 1 289 ? 52.031 0.351 -77.901 1.00 66.44 289 GLY A N 1
ATOM 2319 C CA . GLY A 1 289 ? 51.085 0.954 -78.852 1.00 66.44 289 GLY A CA 1
ATOM 2320 C C . GLY A 1 289 ? 51.320 2.453 -79.076 1.00 66.44 289 GLY A C 1
ATOM 2321 O O . GLY A 1 289 ? 51.938 3.115 -78.248 1.00 66.44 289 GLY A O 1
ATOM 2322 N N . LYS A 1 290 ? 50.832 2.994 -80.202 1.00 73.75 290 LYS A N 1
ATOM 2323 C CA . LYS A 1 290 ? 50.667 4.450 -80.435 1.00 73.75 290 LYS A CA 1
ATOM 2324 C C . LYS A 1 290 ? 49.205 4.879 -80.257 1.00 73.75 290 LYS A C 1
ATOM 2326 O O . LYS A 1 290 ? 48.782 5.894 -80.803 1.00 73.75 290 LYS A O 1
ATOM 2331 N N . GLU A 1 291 ? 48.432 4.064 -79.547 1.00 85.06 291 GLU A N 1
ATOM 2332 C CA . GLU A 1 291 ? 47.014 4.303 -79.321 1.00 85.06 291 GLU A CA 1
ATOM 2333 C C . GLU A 1 291 ? 46.830 5.565 -78.487 1.00 85.06 291 GLU A C 1
ATOM 2335 O O . GLU A 1 291 ? 47.543 5.790 -77.502 1.00 85.06 291 GLU A O 1
ATOM 2340 N N . SER A 1 292 ? 45.879 6.390 -78.910 1.00 90.50 292 SER A N 1
ATOM 2341 C CA . SER A 1 292 ? 45.516 7.619 -78.229 1.00 90.50 292 SER A CA 1
ATOM 2342 C C . SER A 1 292 ? 44.013 7.684 -78.024 1.00 90.50 292 SER A C 1
ATOM 2344 O O . SER A 1 292 ? 43.266 7.346 -78.940 1.00 90.50 292 SER A O 1
ATOM 2346 N N . ASN A 1 293 ? 43.583 8.165 -76.861 1.00 92.56 293 ASN A N 1
ATOM 2347 C CA . ASN A 1 293 ? 42.175 8.364 -76.536 1.00 92.56 293 ASN A CA 1
ATOM 2348 C C . ASN A 1 293 ? 41.950 9.819 -76.143 1.00 92.56 293 ASN A C 1
ATOM 2350 O O . ASN A 1 293 ? 42.540 10.306 -75.176 1.00 92.56 293 ASN A O 1
ATOM 2354 N N . GLU A 1 294 ? 41.115 10.513 -76.909 1.00 94.12 294 GLU A N 1
ATOM 2355 C CA . GLU A 1 294 ? 40.753 11.895 -76.615 1.00 94.12 294 GLU A CA 1
ATOM 2356 C C . GLU A 1 294 ? 39.900 11.973 -75.353 1.00 94.12 294 GLU A C 1
ATOM 2358 O O . GLU A 1 294 ? 39.011 11.156 -75.110 1.00 94.12 294 GLU A O 1
ATOM 2363 N N . ILE A 1 295 ? 40.190 12.979 -74.540 1.00 96.00 295 ILE A N 1
ATOM 2364 C CA . ILE A 1 295 ? 39.412 13.314 -73.360 1.00 96.00 295 ILE A CA 1
ATOM 2365 C C . ILE A 1 295 ? 38.384 14.336 -73.821 1.00 96.00 295 ILE A C 1
ATOM 2367 O O . ILE A 1 295 ? 38.740 15.431 -74.256 1.00 96.00 295 ILE A O 1
ATOM 2371 N N . LEU A 1 296 ? 37.103 13.985 -73.726 1.00 94.38 296 LEU A N 1
ATOM 2372 C CA . LEU A 1 296 ? 36.039 14.934 -74.021 1.00 94.38 296 LEU A CA 1
ATOM 2373 C C . LEU A 1 296 ? 36.040 16.028 -72.949 1.00 94.38 296 LEU A C 1
ATOM 2375 O O . LEU A 1 296 ? 35.805 15.751 -71.771 1.00 94.38 296 LEU A O 1
ATOM 2379 N N . LEU A 1 297 ? 36.309 17.263 -73.370 1.00 91.50 297 LEU A N 1
ATOM 2380 C CA . LEU A 1 297 ? 36.360 18.423 -72.490 1.00 91.50 297 LEU A CA 1
ATOM 2381 C C . LEU A 1 297 ? 35.126 19.299 -72.683 1.00 91.50 297 LEU A C 1
ATOM 2383 O O . LEU A 1 297 ? 34.800 19.713 -73.795 1.00 91.50 297 LEU A O 1
ATOM 2387 N N . HIS A 1 298 ? 34.482 19.638 -71.574 1.00 89.94 298 HIS A N 1
ATOM 2388 C CA . HIS A 1 298 ? 33.575 20.770 -71.492 1.00 89.94 298 HIS A CA 1
ATOM 2389 C C . HIS A 1 298 ? 34.370 21.995 -71.037 1.00 89.94 298 HIS A C 1
ATOM 2391 O O . HIS A 1 298 ? 35.039 21.928 -70.006 1.00 89.94 298 HIS A O 1
ATOM 2397 N N . SER A 1 299 ? 34.292 23.114 -71.760 1.00 86.31 299 SER A N 1
ATOM 2398 C CA . SER A 1 299 ? 34.944 24.362 -71.351 1.00 86.31 299 SER A CA 1
ATOM 2399 C C . SER A 1 299 ? 33.942 25.425 -70.903 1.00 86.31 299 SER A C 1
ATOM 2401 O O . SER A 1 299 ? 32.799 25.468 -71.355 1.00 86.31 299 SER A O 1
ATOM 2403 N N . SER A 1 300 ? 34.367 26.268 -69.965 1.00 83.44 300 SER A N 1
ATOM 2404 C CA . SER A 1 300 ? 33.645 27.452 -69.504 1.00 83.44 300 SER A CA 1
ATOM 2405 C C . SER A 1 300 ? 34.646 28.583 -69.296 1.00 83.44 300 SER A C 1
ATOM 2407 O O . SER A 1 300 ? 35.670 28.390 -68.642 1.00 83.44 300 SER A O 1
ATOM 2409 N N . GLY A 1 301 ? 34.352 29.758 -69.843 1.00 76.56 301 GLY A N 1
ATOM 2410 C CA . GLY A 1 301 ? 35.244 30.915 -69.828 1.00 76.56 301 GLY A CA 1
ATOM 2411 C C . GLY A 1 301 ? 34.909 31.893 -70.949 1.00 76.56 301 GLY A C 1
ATOM 2412 O O . GLY A 1 301 ? 33.980 31.662 -71.727 1.00 76.56 301 GLY A O 1
ATOM 2413 N N . SER A 1 302 ? 35.654 32.996 -71.028 1.00 68.00 302 SER A N 1
ATOM 2414 C CA . SER A 1 302 ? 35.498 33.970 -72.110 1.00 68.00 302 SER A CA 1
ATOM 2415 C C . SER A 1 302 ? 36.588 33.770 -73.152 1.00 68.00 302 SER A C 1
ATOM 2417 O O . SER A 1 302 ? 37.778 33.846 -72.838 1.00 68.00 302 SER A O 1
ATOM 2419 N N . HIS A 1 303 ? 36.169 33.535 -74.395 1.00 67.00 303 HIS A N 1
ATOM 2420 C CA . HIS A 1 303 ? 37.068 33.309 -75.514 1.00 67.00 303 HIS A CA 1
ATOM 2421 C C . HIS A 1 303 ? 36.802 34.334 -76.633 1.00 67.00 303 HIS A C 1
ATOM 2423 O O . HIS A 1 303 ? 35.702 34.380 -77.179 1.00 67.00 303 HIS A O 1
ATOM 2429 N N . SER A 1 304 ? 37.795 35.144 -77.018 1.00 60.91 304 SER A N 1
ATOM 2430 C CA . SER A 1 304 ? 37.653 36.143 -78.096 1.00 60.91 304 SER A CA 1
ATOM 2431 C C . SER A 1 304 ? 37.730 35.526 -79.502 1.00 60.91 304 SER A C 1
ATOM 2433 O O . SER A 1 304 ? 37.182 36.085 -80.448 1.00 60.91 304 SER A O 1
ATOM 2435 N N . VAL A 1 305 ? 38.375 34.358 -79.644 1.00 63.94 305 VAL A N 1
ATOM 2436 C CA . VAL A 1 305 ? 38.506 33.603 -80.912 1.00 63.94 305 VAL A CA 1
ATOM 2437 C C . VAL A 1 305 ? 38.112 32.111 -80.778 1.00 63.94 305 VAL A C 1
ATOM 2439 O O . VAL A 1 305 ? 38.994 31.282 -80.582 1.00 63.94 305 VAL A O 1
ATOM 2442 N N . PRO A 1 306 ? 36.833 31.716 -80.930 1.00 60.34 306 PRO A N 1
ATOM 2443 C CA . PRO A 1 306 ? 36.327 30.361 -80.624 1.00 60.34 306 PRO A CA 1
ATOM 2444 C C . PRO A 1 306 ? 37.085 29.162 -81.237 1.00 60.34 306 PRO A C 1
ATOM 2446 O O . PRO A 1 306 ? 36.943 28.037 -80.766 1.00 60.34 306 PRO A O 1
ATOM 2449 N N . GLU A 1 307 ? 37.887 29.391 -82.279 1.00 58.31 307 GLU A N 1
ATOM 2450 C CA . GLU A 1 307 ? 38.709 28.400 -82.982 1.00 58.31 307 GLU A CA 1
ATOM 2451 C C . GLU A 1 307 ? 40.014 28.000 -82.247 1.00 58.31 307 GLU A C 1
ATOM 2453 O O . GLU A 1 307 ? 40.766 27.191 -82.784 1.00 58.31 307 GLU A O 1
ATOM 2458 N N . ARG A 1 308 ? 40.315 28.533 -81.046 1.00 67.31 308 ARG A N 1
ATOM 2459 C CA . ARG A 1 308 ? 41.566 28.243 -80.295 1.00 67.31 308 ARG A CA 1
ATOM 2460 C C . ARG A 1 308 ? 41.400 27.338 -79.064 1.00 67.31 308 ARG A C 1
ATOM 2462 O O . ARG A 1 308 ? 42.249 27.341 -78.177 1.00 67.31 308 ARG A O 1
ATOM 2469 N N . ARG A 1 309 ? 40.340 26.526 -79.024 1.00 78.50 309 ARG A N 1
ATOM 2470 C CA . ARG A 1 309 ? 40.100 25.565 -77.931 1.00 78.50 309 ARG A CA 1
ATOM 2471 C C . ARG A 1 309 ? 41.267 24.595 -77.746 1.00 78.50 309 ARG A C 1
ATOM 2473 O O . ARG A 1 309 ? 41.882 24.174 -78.728 1.00 78.50 309 ARG A O 1
ATOM 2480 N N . LEU A 1 310 ? 41.529 24.230 -76.493 1.00 86.31 310 LEU A N 1
ATOM 2481 C CA . LEU A 1 310 ? 42.501 23.206 -76.121 1.00 86.31 310 LEU A CA 1
ATOM 2482 C C . LEU A 1 310 ? 41.848 21.823 -76.089 1.00 86.31 310 LEU A C 1
ATOM 2484 O O . LEU A 1 310 ? 40.705 21.662 -75.659 1.00 86.31 310 LEU A O 1
ATOM 2488 N N . PHE A 1 311 ? 42.606 20.824 -76.519 1.00 91.00 311 PHE A N 1
ATOM 2489 C CA . PHE A 1 311 ? 42.208 19.422 -76.531 1.00 91.00 311 PHE A CA 1
ATOM 2490 C C . PHE A 1 311 ? 43.211 18.618 -75.732 1.00 91.00 311 PHE A C 1
ATOM 2492 O O . PHE A 1 311 ? 44.408 18.891 -75.793 1.00 91.00 311 PHE A O 1
ATOM 2499 N N . LEU A 1 312 ? 42.723 17.615 -75.009 1.00 95.25 312 LEU A N 1
ATOM 2500 C CA . LEU A 1 312 ? 43.563 16.680 -74.279 1.00 95.25 312 LEU A CA 1
ATOM 2501 C C . LEU A 1 312 ? 43.313 15.266 -74.773 1.00 95.25 312 LEU A C 1
ATOM 2503 O O . LEU A 1 312 ? 42.188 14.898 -75.107 1.00 95.25 312 LEU A O 1
ATOM 2507 N N . ARG A 1 313 ? 44.363 14.455 -74.774 1.00 94.88 313 ARG A N 1
ATOM 2508 C CA . ARG A 1 313 ? 44.255 13.016 -74.999 1.00 94.88 313 ARG A CA 1
ATOM 2509 C C . ARG A 1 313 ? 45.287 12.277 -74.176 1.00 94.88 313 ARG A C 1
ATOM 2511 O O . ARG A 1 313 ? 46.364 12.805 -73.906 1.00 94.88 313 ARG A O 1
ATOM 2518 N N . THR A 1 314 ? 44.986 11.038 -73.827 1.00 94.00 314 THR A N 1
ATOM 2519 C CA . THR A 1 314 ? 46.011 10.113 -73.350 1.00 94.00 314 THR A CA 1
ATOM 2520 C C . THR A 1 314 ? 46.636 9.405 -74.544 1.00 94.00 314 THR A C 1
ATOM 2522 O O . THR A 1 314 ? 45.955 9.135 -75.535 1.00 94.00 314 THR A O 1
ATOM 2525 N N . ARG A 1 315 ? 47.933 9.104 -74.481 1.00 92.12 315 ARG A N 1
ATOM 2526 C CA . ARG A 1 315 ? 48.623 8.309 -75.502 1.00 92.12 315 ARG A CA 1
ATOM 2527 C C . ARG A 1 315 ? 49.586 7.324 -74.854 1.00 92.12 315 ARG A C 1
ATOM 2529 O O . ARG A 1 315 ? 50.326 7.690 -73.947 1.00 92.12 315 ARG A O 1
ATOM 2536 N N . ALA A 1 316 ? 49.614 6.086 -75.340 1.00 89.81 316 ALA A N 1
ATOM 2537 C CA . ALA A 1 316 ? 50.650 5.132 -74.954 1.00 89.81 316 ALA A CA 1
ATOM 2538 C C . ALA A 1 316 ? 52.006 5.515 -75.585 1.00 89.81 316 ALA A C 1
ATOM 2540 O O . ALA A 1 316 ? 52.093 5.882 -76.764 1.00 89.81 316 ALA A O 1
ATOM 2541 N N . ALA A 1 317 ? 53.080 5.459 -74.799 1.00 84.06 317 ALA A N 1
ATOM 2542 C CA . ALA A 1 317 ? 54.429 5.808 -75.227 1.00 84.06 317 ALA A CA 1
ATOM 2543 C C . ALA A 1 317 ? 55.457 4.784 -74.726 1.00 84.06 317 ALA A C 1
ATOM 2545 O O . ALA A 1 317 ? 55.549 4.482 -73.535 1.00 84.06 317 ALA A O 1
ATOM 2546 N N . SER A 1 318 ? 56.291 4.283 -75.643 1.00 77.38 318 SER A N 1
ATOM 2547 C CA . SER A 1 318 ? 57.418 3.410 -75.307 1.00 77.38 318 SER A CA 1
ATOM 2548 C C . SER A 1 318 ? 58.341 4.106 -74.296 1.00 77.38 318 SER A C 1
ATOM 2550 O O . SER A 1 318 ? 58.724 5.255 -74.501 1.00 77.38 318 SER A O 1
ATOM 2552 N N . ASN A 1 319 ? 58.677 3.413 -73.203 1.00 75.31 319 ASN A N 1
ATOM 2553 C CA . ASN A 1 319 ? 59.466 3.865 -72.038 1.00 75.31 319 ASN A CA 1
ATOM 2554 C C . ASN A 1 319 ? 58.761 4.804 -71.036 1.00 75.31 319 ASN A C 1
ATOM 2556 O O . ASN A 1 319 ? 59.076 4.740 -69.843 1.00 75.31 319 ASN A O 1
ATOM 2560 N N . TYR A 1 320 ? 57.779 5.599 -71.466 1.00 73.19 320 TYR A N 1
ATOM 2561 C CA . TYR A 1 320 ? 57.083 6.577 -70.610 1.00 73.19 320 TYR A CA 1
ATOM 2562 C C . TYR A 1 320 ? 55.715 6.109 -70.096 1.00 73.19 320 TYR A C 1
ATOM 2564 O O . TYR A 1 320 ? 55.133 6.770 -69.242 1.00 73.19 320 TYR A O 1
ATOM 2572 N N . GLY A 1 321 ? 55.228 4.954 -70.561 1.00 86.25 321 GLY A N 1
ATOM 2573 C CA . GLY A 1 321 ? 53.906 4.455 -70.193 1.00 86.25 321 GLY A CA 1
ATOM 2574 C C . GLY A 1 321 ? 52.802 5.294 -70.836 1.00 86.25 321 GLY A C 1
ATOM 2575 O O . GLY A 1 321 ? 52.940 5.734 -71.979 1.00 86.25 321 GLY A O 1
ATOM 2576 N N . LEU A 1 322 ? 51.709 5.530 -70.109 1.00 91.62 322 LEU A N 1
ATOM 2577 C CA . LEU A 1 322 ? 50.675 6.469 -70.546 1.00 91.62 322 LEU A CA 1
ATOM 2578 C C . LEU A 1 322 ? 51.153 7.912 -70.334 1.00 91.62 322 LEU A C 1
ATOM 2580 O O . LEU A 1 322 ? 51.649 8.246 -69.259 1.00 91.62 322 LEU A O 1
ATOM 2584 N N . ILE A 1 323 ? 50.994 8.757 -71.350 1.00 93.25 323 ILE A N 1
ATOM 2585 C CA . ILE A 1 323 ? 51.284 10.193 -71.280 1.00 93.25 323 ILE A CA 1
ATOM 2586 C C . ILE A 1 323 ? 50.036 11.014 -71.599 1.00 93.25 323 ILE A C 1
ATOM 2588 O O . ILE A 1 323 ? 49.138 10.540 -72.301 1.00 93.25 323 ILE A O 1
ATOM 2592 N N . LEU A 1 324 ? 50.001 12.255 -71.118 1.00 95.38 324 LEU A N 1
ATOM 2593 C CA . LEU A 1 324 ? 48.998 13.243 -71.503 1.00 95.38 324 LEU A CA 1
ATOM 2594 C C . LEU A 1 324 ? 49.557 14.145 -72.609 1.00 95.38 324 LEU A C 1
ATOM 2596 O O . LEU A 1 324 ? 50.671 14.661 -72.514 1.00 95.38 324 LEU A O 1
ATOM 2600 N N . GLU A 1 325 ? 48.769 14.348 -73.656 1.00 94.75 325 GLU A N 1
ATOM 2601 C CA . GLU A 1 325 ? 49.098 15.250 -74.754 1.00 94.75 325 GLU A CA 1
ATOM 2602 C C . GLU A 1 325 ? 48.058 16.356 -74.874 1.00 94.75 325 GLU A C 1
ATOM 2604 O O . GLU A 1 325 ? 46.895 16.180 -74.501 1.00 94.75 325 GLU A O 1
ATOM 2609 N N . ILE A 1 326 ? 48.498 17.488 -75.416 1.00 92.44 326 ILE A N 1
ATOM 2610 C CA . ILE A 1 326 ? 47.683 18.677 -75.642 1.00 92.44 326 ILE A CA 1
ATOM 2611 C C . ILE A 1 326 ? 47.843 19.174 -77.081 1.00 92.44 326 ILE A C 1
ATOM 2613 O O . ILE A 1 326 ? 48.930 19.086 -77.655 1.00 92.44 326 ILE A O 1
ATOM 2617 N N . ALA A 1 327 ? 46.760 19.693 -77.655 1.00 89.44 327 ALA A N 1
ATOM 2618 C CA . ALA A 1 327 ? 46.730 20.332 -78.972 1.00 89.44 327 ALA A CA 1
ATOM 2619 C C . ALA A 1 327 ? 45.690 21.466 -79.012 1.00 89.44 327 ALA A C 1
ATOM 2621 O O . ALA A 1 327 ? 44.882 21.613 -78.091 1.00 89.44 327 ALA A O 1
ATOM 2622 N N . SER A 1 328 ? 45.690 22.249 -80.092 1.00 82.50 328 SER A N 1
ATOM 2623 C CA . SER A 1 328 ? 44.694 23.284 -80.393 1.00 82.50 328 SER A CA 1
ATOM 2624 C C . SER A 1 328 ? 44.198 23.192 -81.846 1.00 82.50 328 SER A C 1
ATOM 2626 O O . SER A 1 328 ? 44.923 22.745 -82.730 1.00 82.50 328 SER A O 1
ATOM 2628 N N . LEU A 1 329 ? 42.957 23.621 -82.116 1.00 72.25 329 LEU A N 1
ATOM 2629 C CA . LEU A 1 329 ? 42.279 23.469 -83.422 1.00 72.25 329 LEU A CA 1
ATOM 2630 C C . LEU A 1 329 ? 42.891 24.272 -84.581 1.00 72.25 329 LEU A C 1
ATOM 2632 O O . LEU A 1 329 ? 42.674 23.935 -85.745 1.00 72.25 329 LEU A O 1
ATOM 2636 N N . LYS A 1 330 ? 43.622 25.351 -84.302 1.00 68.25 330 LYS A N 1
ATOM 2637 C CA . LYS A 1 330 ? 44.214 26.205 -85.336 1.00 68.25 330 LYS A CA 1
ATOM 2638 C C . LYS A 1 330 ? 45.513 26.793 -84.826 1.00 68.25 330 LYS A C 1
ATOM 2640 O O . LYS A 1 330 ? 45.563 27.239 -83.687 1.00 68.25 330 LYS A O 1
ATOM 2645 N N . ASN A 1 331 ? 46.529 26.804 -85.690 1.00 55.53 331 ASN A N 1
ATOM 2646 C CA . ASN A 1 331 ? 47.888 27.241 -85.379 1.00 55.53 331 ASN A CA 1
ATOM 2647 C C . ASN A 1 331 ? 47.826 28.637 -84.732 1.00 55.53 331 ASN A C 1
ATOM 2649 O O . ASN A 1 331 ? 47.501 29.601 -85.440 1.00 55.53 331 ASN A O 1
ATOM 2653 N N . PRO A 1 332 ? 48.037 28.775 -83.408 1.00 54.91 332 PRO A N 1
ATOM 2654 C CA . PRO A 1 332 ? 48.149 30.094 -82.828 1.00 54.91 332 PRO A CA 1
ATOM 2655 C C . PRO A 1 332 ? 49.412 30.666 -83.450 1.00 54.91 332 PRO A C 1
ATOM 2657 O O . PRO A 1 332 ? 50.464 30.041 -83.406 1.00 54.91 332 PRO A O 1
ATOM 2660 N N . ILE A 1 333 ? 49.269 31.785 -84.147 1.00 48.31 333 ILE A N 1
ATOM 2661 C CA . ILE A 1 333 ? 50.346 32.447 -84.875 1.00 48.31 333 ILE A CA 1
ATOM 2662 C C . ILE A 1 333 ? 51.557 32.586 -83.929 1.00 48.31 333 ILE A C 1
ATOM 2664 O O . ILE A 1 333 ? 51.576 33.481 -83.098 1.00 48.31 333 ILE A O 1
ATOM 2668 N N . ILE A 1 334 ? 52.517 31.666 -84.084 1.00 47.66 334 ILE A N 1
ATOM 2669 C CA . ILE A 1 334 ? 53.921 31.698 -83.659 1.00 47.66 334 ILE A CA 1
ATOM 2670 C C . ILE A 1 334 ? 54.153 31.763 -82.123 1.00 47.66 334 ILE A C 1
ATOM 2672 O O . ILE A 1 334 ? 54.088 32.814 -81.500 1.00 47.66 334 ILE A O 1
ATOM 2676 N N . GLU A 1 335 ? 54.503 30.607 -81.538 1.00 57.56 335 GLU A N 1
ATOM 2677 C CA . GLU A 1 335 ? 55.461 30.437 -80.418 1.00 57.56 335 GLU A CA 1
ATOM 2678 C C . GLU A 1 335 ? 55.231 31.177 -79.073 1.00 57.56 335 GLU A C 1
ATOM 2680 O O . GLU A 1 335 ? 56.205 31.535 -78.411 1.00 57.56 335 GLU A O 1
ATOM 2685 N N . LYS A 1 336 ? 53.993 31.366 -78.585 1.00 69.69 336 LYS A N 1
ATOM 2686 C CA . LYS A 1 336 ? 53.772 31.857 -77.201 1.00 69.69 336 LYS A CA 1
ATOM 2687 C C . LYS A 1 336 ? 53.458 30.720 -76.222 1.00 69.69 336 LYS A C 1
ATOM 2689 O O . LYS A 1 336 ? 52.571 29.905 -76.469 1.00 69.69 336 LYS A O 1
ATOM 2694 N N . THR A 1 337 ? 54.179 30.705 -75.105 1.00 79.75 337 THR A N 1
ATOM 2695 C CA . THR A 1 337 ? 53.997 29.765 -73.993 1.00 79.75 337 THR A CA 1
ATOM 2696 C C . THR A 1 337 ? 52.774 30.149 -73.153 1.00 79.75 337 THR A C 1
ATOM 2698 O O . THR A 1 337 ? 52.660 31.295 -72.728 1.00 79.75 337 THR A O 1
ATOM 2701 N N . LEU A 1 338 ? 51.871 29.196 -72.919 1.00 81.56 338 LEU A N 1
ATOM 2702 C CA . LEU A 1 338 ? 50.711 29.281 -72.032 1.00 81.56 338 LEU A CA 1
ATOM 2703 C C . LEU A 1 338 ? 51.038 28.651 -70.679 1.00 81.56 338 LEU A C 1
ATOM 2705 O O . LEU A 1 338 ? 51.556 27.534 -70.650 1.00 81.56 338 LEU A O 1
ATOM 2709 N N . ASP A 1 339 ? 50.646 29.310 -69.591 1.00 86.75 339 ASP A N 1
ATOM 2710 C CA . ASP A 1 339 ? 50.676 28.728 -68.249 1.00 86.75 339 ASP A CA 1
ATOM 2711 C C . ASP A 1 339 ? 49.390 27.935 -67.990 1.00 86.75 339 ASP A C 1
ATOM 2713 O O . ASP A 1 339 ? 48.274 28.462 -68.010 1.00 86.75 339 ASP A O 1
ATOM 2717 N N . LEU A 1 340 ? 49.559 26.631 -67.787 1.00 89.38 340 LEU A N 1
ATOM 2718 C CA . LEU A 1 340 ? 48.491 25.646 -67.702 1.00 89.38 340 LEU A CA 1
ATOM 2719 C C . LEU A 1 340 ? 48.512 24.994 -66.324 1.00 89.38 340 LEU A C 1
ATOM 2721 O O . LEU A 1 340 ? 49.527 24.431 -65.912 1.00 89.38 340 LEU A O 1
ATOM 2725 N N . VAL A 1 341 ? 47.371 25.007 -65.636 1.00 93.81 341 VAL A N 1
ATOM 2726 C CA . VAL A 1 341 ? 47.207 24.334 -64.341 1.00 93.81 341 VAL A CA 1
ATOM 2727 C C . VAL A 1 341 ? 46.303 23.124 -64.524 1.00 93.81 341 VAL A C 1
ATOM 2729 O O . VAL A 1 341 ? 45.091 23.260 -64.707 1.00 93.81 341 VAL A O 1
ATOM 2732 N N . PHE A 1 342 ? 46.888 21.932 -64.458 1.00 95.81 342 PHE A N 1
ATOM 2733 C CA . PHE A 1 342 ? 46.169 20.665 -64.470 1.00 95.81 342 PHE A CA 1
ATOM 2734 C C . PHE A 1 342 ? 45.829 20.252 -63.040 1.00 95.81 342 PHE A C 1
ATOM 2736 O O . PHE A 1 342 ? 46.699 20.228 -62.174 1.00 95.81 342 PHE A O 1
ATOM 2743 N N . LYS A 1 343 ? 44.576 19.881 -62.786 1.00 95.06 343 LYS A N 1
ATOM 2744 C CA . LYS A 1 343 ? 44.136 19.258 -61.536 1.00 95.06 343 LYS A CA 1
ATOM 2745 C C . LYS A 1 343 ? 43.500 17.915 -61.839 1.00 95.06 343 LYS A C 1
ATOM 2747 O O . LYS A 1 343 ? 42.595 17.826 -62.663 1.00 95.06 343 LYS A O 1
ATOM 2752 N N . PHE A 1 344 ? 43.948 16.887 -61.137 1.00 94.25 344 PHE A N 1
ATOM 2753 C CA . PHE A 1 344 ? 43.455 15.526 -61.261 1.00 94.25 344 PHE A CA 1
ATOM 2754 C C . PHE A 1 344 ? 42.818 15.126 -59.945 1.00 94.25 344 PHE A C 1
ATOM 2756 O O . PHE A 1 344 ? 43.516 14.839 -58.975 1.00 94.25 344 PHE A O 1
ATOM 2763 N N . LYS A 1 345 ? 41.486 15.111 -59.909 1.00 91.38 345 LYS A N 1
ATOM 2764 C CA . LYS A 1 345 ? 40.742 14.590 -58.765 1.00 91.38 345 LYS A CA 1
ATOM 2765 C C . LYS A 1 345 ? 40.418 13.129 -59.031 1.00 91.38 345 LYS A C 1
ATOM 2767 O O . LYS A 1 345 ? 39.621 12.833 -59.923 1.00 91.38 345 LYS A O 1
ATOM 2772 N N . LYS A 1 346 ? 41.039 12.221 -58.278 1.00 88.12 346 LYS A N 1
ATOM 2773 C CA . LYS A 1 346 ? 40.722 10.793 -58.375 1.00 88.12 346 LYS A CA 1
ATOM 2774 C C . LYS A 1 346 ? 39.269 10.562 -57.948 1.00 88.12 346 LYS A C 1
ATOM 2776 O O . LYS A 1 346 ? 38.840 11.078 -56.917 1.00 88.12 346 LYS A O 1
ATOM 2781 N N . MET A 1 347 ? 38.514 9.833 -58.761 1.00 82.00 347 MET A N 1
ATOM 2782 C CA . MET A 1 347 ? 37.172 9.368 -58.416 1.00 82.00 347 MET A CA 1
ATOM 2783 C C . MET A 1 347 ? 37.291 8.095 -57.570 1.00 82.00 347 MET A C 1
ATOM 2785 O O . MET A 1 347 ? 38.196 7.293 -57.823 1.00 82.00 347 MET A O 1
ATOM 2789 N N . LEU A 1 348 ? 36.424 7.972 -56.559 1.00 68.06 348 LEU A N 1
ATOM 2790 C CA . LEU A 1 348 ? 36.344 6.807 -55.669 1.00 68.06 348 LEU A CA 1
ATOM 2791 C C . LEU A 1 348 ? 36.063 5.518 -56.447 1.00 68.06 348 LEU A C 1
ATOM 2793 O O . LEU A 1 348 ? 35.249 5.578 -57.401 1.00 68.06 348 LEU A O 1
#

Sequence (348 aa):
MVHGDNIIYVRIDWENHPSDKTPVNERNLNKMDLALHLLDERVVWLNENKFDKTESFKLVKDISLNEENGVFTITFYDNTKKQIDTILEKIAVNFDFDEERQQLIITLDDGTEKRVDLSALITQYEFLTSETISPEVESGKVKFEVREGSIQEKHLRPDYLADIRVEQGKAQLSAAKSEEFAKLSESYAHGGTGVREGEETDNAMEYARQAKESADRAEDIISQGDTSEIVTIEKSLSPGVDWISTGIQKEDLKTGSYVVTLYVNESEYGIVNETYVGIMHWYPHASYGKESNEILLHSSGSHSVPERRLFLRTRAASNYGLILEIASLKNPIIEKTLDLVFKFKKML